Protein AF-A0A957XHQ0-F1 (afdb_monomer)

Foldseek 3Di:
DDDLVRLVVLLVVLVVVLVVLVVVCVVCPVNRDPVSVVSNVVSVVVNVVSVVVSVVNVVVVLVVPAAAEEAELDDDDPPDDDPRHHYHHNVVQWAPPPLIDHHDQCCQVVPLLVVLLCVCVSDPAAEEHEYDYDDFLVSLLSNLQSNAVVSNHKYWYWFDDPNDTDTAILPAADDPPDDAWEWDKQKFAEDLPAAEEEEEEAQALPDDPLLVQLLVCVQVVRSVLSNVRVVVRHYHHHHRIYIYTDTPQPNPDSDGDDRNNLSRHLQNVQVVLVVNCVVSVHQAYEYHYHGTSNSSSSNSNNNHDSQHWYWYWGFSDDSRDIDTHYIDGD

Solvent-accessible surface area (backbone atoms only — not comparable to full-atom values): 17653 Å² to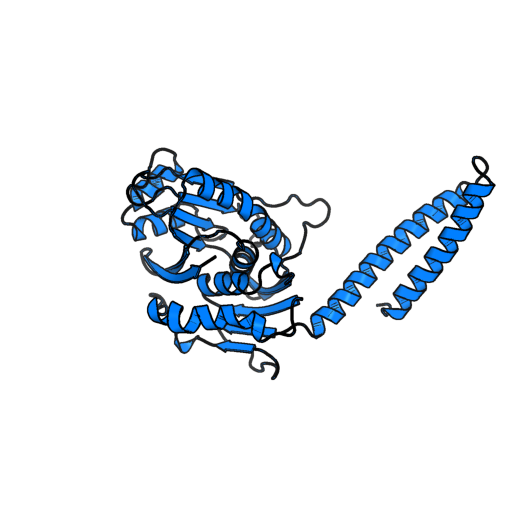tal; per-residue (Å²): 131,82,51,69,68,55,44,53,51,48,44,52,52,45,52,56,51,44,51,54,50,52,51,50,37,66,75,42,50,93,70,45,56,69,68,58,56,53,53,44,54,53,46,52,54,48,43,53,53,46,50,52,54,46,50,51,52,52,48,54,58,56,58,72,73,34,55,38,35,40,40,27,37,42,87,79,79,70,99,72,74,65,89,87,41,50,75,48,78,40,44,92,56,32,42,84,61,76,69,31,46,70,55,53,49,66,52,19,62,75,46,53,50,55,59,41,56,46,45,62,79,77,44,95,65,68,38,56,36,35,39,43,52,40,58,54,54,48,58,30,20,47,46,15,50,38,53,21,46,94,62,54,32,40,43,38,27,43,31,80,54,98,94,40,81,43,80,27,37,54,79,41,62,68,60,92,92,54,81,76,66,60,62,52,76,44,80,30,53,30,24,84,85,32,56,31,25,37,37,39,40,38,49,46,95,86,61,53,70,68,58,53,40,29,28,54,14,45,60,72,75,36,28,68,37,41,50,35,21,78,74,74,75,23,53,38,78,73,24,27,25,35,42,35,35,38,37,82,66,66,85,86,49,99,62,73,85,51,40,31,49,36,21,43,34,24,64,58,48,52,57,63,51,50,51,50,44,72,74,54,59,45,64,35,36,40,39,40,74,44,53,51,54,48,40,30,20,34,35,21,18,54,61,68,75,70,71,32,40,35,38,24,35,42,81,27,49,79,100,42,39,59,45,67,39,42,69,46,80,70

Mean predicted aligned error: 9.67 Å

Radius of gyration: 24.38 Å; Cα contacts (8 Å, |Δi|>4): 608; chains: 1; bounding box: 73×43×65 Å

Structure (mmCIF, N/CA/C/O backbone):
data_AF-A0A957XHQ0-F1
#
_entry.id   AF-A0A957XHQ0-F1
#
loop_
_atom_site.group_PDB
_atom_site.id
_atom_site.type_symbol
_atom_site.label_atom_id
_atom_site.label_alt_id
_atom_site.label_comp_id
_atom_site.label_asym_id
_atom_site.label_entity_id
_atom_site.label_seq_id
_atom_site.pdbx_PDB_ins_code
_atom_site.Cartn_x
_atom_site.Cartn_y
_atom_site.Cartn_z
_atom_site.occupancy
_atom_site.B_iso_or_equiv
_atom_site.auth_seq_id
_atom_site.auth_comp_id
_atom_site.auth_asym_id
_atom_site.auth_atom_id
_atom_site.pdbx_PDB_model_num
ATOM 1 N N . MET A 1 1 ? 9.213 3.384 -34.354 1.00 56.66 1 MET A N 1
ATOM 2 C CA . MET A 1 1 ? 10.172 2.833 -33.374 1.00 56.66 1 MET A CA 1
ATOM 3 C C . MET A 1 1 ? 10.852 1.629 -34.002 1.00 56.66 1 MET A C 1
ATOM 5 O O . MET A 1 1 ? 10.224 0.985 -34.837 1.00 56.66 1 MET A O 1
ATOM 9 N N . ALA A 1 2 ? 12.127 1.383 -33.695 1.00 75.12 2 ALA A N 1
ATOM 10 C CA . ALA A 1 2 ? 12.814 0.179 -34.164 1.00 75.12 2 ALA A CA 1
ATOM 11 C C . ALA A 1 2 ? 12.224 -1.054 -33.459 1.00 75.12 2 ALA A C 1
ATOM 13 O O . ALA A 1 2 ? 11.874 -0.981 -32.287 1.00 75.12 2 ALA A O 1
ATOM 14 N N . SER A 1 3 ? 12.086 -2.169 -34.173 1.00 85.94 3 SER A N 1
ATOM 15 C CA . SER A 1 3 ? 11.632 -3.439 -33.590 1.00 85.94 3 SER A CA 1
ATOM 16 C C . SER A 1 3 ? 12.686 -4.033 -32.651 1.00 85.94 3 SER A C 1
ATOM 18 O O . SER A 1 3 ? 13.882 -3.768 -32.796 1.00 85.94 3 SER A O 1
ATOM 20 N N . LYS A 1 4 ? 12.255 -4.896 -31.725 1.00 84.44 4 LYS A N 1
ATOM 21 C CA . LYS A 1 4 ? 13.127 -5.647 -30.806 1.00 84.44 4 LYS A CA 1
ATOM 22 C C . LYS A 1 4 ? 14.305 -6.317 -31.521 1.00 84.44 4 LYS A C 1
ATOM 24 O O . LYS A 1 4 ? 15.452 -6.149 -31.112 1.00 84.44 4 LYS A O 1
ATOM 29 N N . GLU A 1 5 ? 14.037 -6.996 -32.637 1.00 86.69 5 GLU A N 1
ATOM 30 C CA . GLU A 1 5 ? 15.064 -7.643 -33.466 1.00 86.69 5 GLU A CA 1
ATOM 31 C C . GLU A 1 5 ? 16.064 -6.635 -34.054 1.00 86.69 5 GLU A C 1
ATOM 33 O O . GLU A 1 5 ? 17.268 -6.897 -34.103 1.00 86.69 5 GLU A O 1
ATOM 38 N N . GLN A 1 6 ? 15.594 -5.454 -34.470 1.00 89.94 6 GLN A N 1
ATOM 39 C CA . GLN A 1 6 ? 16.463 -4.389 -34.973 1.00 89.94 6 GLN A CA 1
ATOM 40 C C . GLN A 1 6 ? 17.368 -3.835 -33.868 1.00 89.94 6 GLN A C 1
ATOM 42 O O . GLN A 1 6 ? 18.561 -3.656 -34.111 1.00 89.94 6 GLN A O 1
ATOM 47 N N . ILE A 1 7 ? 16.845 -3.615 -32.658 1.00 88.81 7 ILE A N 1
ATOM 48 C CA . ILE A 1 7 ? 17.642 -3.129 -31.522 1.00 88.81 7 ILE A CA 1
ATOM 49 C C . ILE A 1 7 ? 18.680 -4.173 -31.094 1.00 88.81 7 ILE A C 1
ATOM 51 O O . ILE A 1 7 ? 19.853 -3.838 -30.937 1.00 88.81 7 ILE A O 1
ATOM 55 N N . GLN A 1 8 ? 18.300 -5.449 -30.993 1.00 88.50 8 GLN A N 1
ATOM 56 C CA . GLN A 1 8 ? 19.239 -6.536 -30.687 1.00 88.50 8 GLN A CA 1
ATOM 57 C C . GLN A 1 8 ? 20.362 -6.631 -31.726 1.00 88.50 8 GLN A C 1
ATOM 59 O O . GLN A 1 8 ? 21.535 -6.769 -31.371 1.00 88.50 8 GLN A O 1
ATOM 64 N N . LYS A 1 9 ? 20.025 -6.489 -33.013 1.00 93.81 9 LYS A N 1
ATOM 65 C CA . LYS A 1 9 ? 21.010 -6.464 -34.100 1.00 93.81 9 LYS A CA 1
ATOM 66 C C . LYS A 1 9 ? 21.953 -5.260 -34.000 1.00 93.81 9 LYS A C 1
ATOM 68 O O . LYS A 1 9 ? 23.148 -5.408 -34.255 1.00 93.81 9 LYS A O 1
ATOM 73 N N . LEU A 1 10 ? 21.448 -4.087 -33.614 1.00 93.94 10 LEU A N 1
ATOM 74 C CA . LEU A 1 10 ? 22.269 -2.893 -33.388 1.00 93.94 10 LEU A CA 1
ATOM 75 C C . LEU A 1 10 ? 23.222 -3.075 -32.202 1.00 93.94 10 LEU A C 1
ATOM 77 O O . LEU A 1 10 ? 24.413 -2.808 -32.349 1.00 93.94 10 LEU A O 1
ATOM 81 N N . ILE A 1 11 ? 22.741 -3.610 -31.075 1.00 88.88 11 ILE A N 1
ATOM 82 C CA . ILE A 1 11 ? 23.578 -3.936 -29.907 1.00 88.88 11 ILE A CA 1
ATOM 83 C C . ILE A 1 11 ? 24.683 -4.921 -30.300 1.00 88.88 11 ILE A C 1
ATOM 85 O O . ILE A 1 11 ? 25.847 -4.716 -29.959 1.00 88.88 11 ILE A O 1
ATOM 89 N N . PHE A 1 12 ? 24.349 -5.973 -31.050 1.00 93.62 12 PHE A N 1
ATOM 90 C CA . PHE A 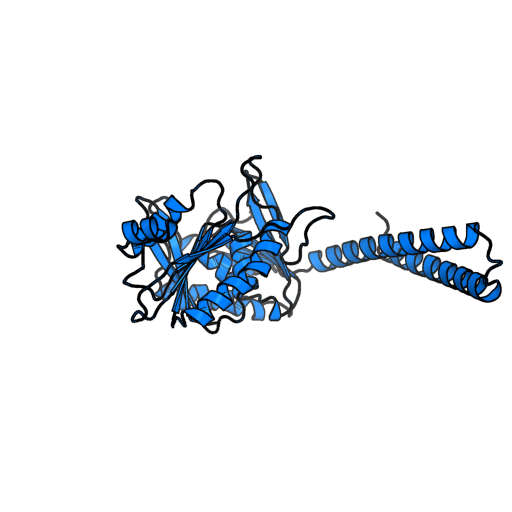1 12 ? 25.330 -6.950 -31.525 1.00 93.62 12 PHE A CA 1
ATOM 91 C C . PHE A 1 12 ? 26.417 -6.303 -32.399 1.00 93.62 12 PHE A C 1
ATOM 93 O O . PHE A 1 12 ? 27.609 -6.529 -32.181 1.00 93.62 12 PHE A O 1
ATOM 100 N N . ASN A 1 13 ? 26.025 -5.458 -33.356 1.00 94.81 13 ASN A N 1
ATOM 101 C CA . ASN A 1 13 ? 26.966 -4.768 -34.240 1.00 94.81 13 ASN A CA 1
ATOM 102 C C . ASN A 1 13 ? 27.870 -3.789 -33.477 1.00 94.81 13 ASN A C 1
ATOM 104 O O . ASN A 1 13 ? 29.081 -3.776 -33.709 1.00 94.81 13 ASN A O 1
ATOM 108 N N . ASN A 1 14 ? 27.301 -3.017 -32.549 1.00 93.62 14 ASN A N 1
ATOM 109 C CA . ASN A 1 14 ? 28.048 -2.083 -31.709 1.00 93.62 14 ASN A CA 1
ATOM 110 C C . ASN A 1 14 ? 29.044 -2.812 -30.802 1.00 93.62 14 ASN A C 1
ATOM 112 O O . ASN A 1 14 ? 30.207 -2.427 -30.757 1.00 93.62 14 ASN A O 1
ATOM 116 N N . ASN A 1 15 ? 28.646 -3.921 -30.170 1.00 92.62 15 ASN A N 1
ATOM 117 C CA . ASN A 1 15 ? 29.557 -4.747 -29.370 1.00 92.62 15 ASN A CA 1
ATOM 118 C C . ASN A 1 15 ? 30.723 -5.298 -30.201 1.00 92.62 15 ASN A C 1
ATOM 120 O O . ASN A 1 15 ? 31.871 -5.265 -29.760 1.00 92.62 15 ASN A O 1
ATOM 124 N N . ARG A 1 16 ? 30.455 -5.759 -31.430 1.00 95.25 16 ARG A N 1
ATOM 125 C CA . ARG A 1 16 ? 31.508 -6.235 -32.335 1.00 95.25 16 ARG A CA 1
ATOM 126 C C . ARG A 1 16 ? 32.493 -5.120 -32.697 1.00 95.25 16 ARG A C 1
ATOM 128 O O . ARG A 1 16 ? 33.698 -5.362 -32.731 1.00 95.25 16 ARG A O 1
ATOM 135 N N . ARG A 1 17 ? 32.003 -3.906 -32.970 1.00 96.25 17 ARG A N 1
ATOM 136 C CA . ARG A 1 17 ? 32.858 -2.745 -33.260 1.00 96.25 17 ARG A CA 1
ATOM 137 C C . ARG A 1 17 ? 33.665 -2.326 -32.031 1.00 96.25 17 ARG A C 1
ATOM 139 O O . ARG A 1 17 ? 34.871 -2.126 -32.154 1.00 96.25 17 ARG A O 1
ATOM 146 N N . LEU A 1 18 ? 33.023 -2.274 -30.865 1.00 94.44 18 LEU A N 1
ATOM 147 C CA . LEU A 1 18 ? 33.651 -1.959 -29.584 1.00 94.44 18 LEU A CA 1
ATOM 148 C C . LEU A 1 18 ? 34.808 -2.911 -29.277 1.00 94.44 18 LEU A C 1
ATOM 150 O O . LEU A 1 18 ? 35.886 -2.463 -28.897 1.00 94.44 18 LEU A O 1
ATOM 154 N N . GLN A 1 19 ? 34.612 -4.215 -29.491 1.00 93.81 19 GLN A N 1
ATOM 155 C CA . GLN A 1 19 ? 35.657 -5.215 -29.286 1.00 93.81 19 GLN A CA 1
ATOM 156 C C . GLN A 1 19 ? 36.887 -4.938 -30.164 1.00 93.81 19 GLN A C 1
ATOM 158 O O . GLN A 1 19 ? 38.003 -4.895 -29.653 1.00 93.81 19 GLN A O 1
ATOM 163 N N . VAL A 1 20 ? 36.688 -4.681 -31.462 1.00 95.06 20 VAL A N 1
ATOM 164 C CA . VAL A 1 20 ? 37.788 -4.368 -32.391 1.00 95.06 20 VAL A CA 1
ATOM 165 C C . VAL A 1 20 ? 38.542 -3.105 -31.958 1.00 95.06 20 VAL A C 1
ATOM 167 O O . VAL A 1 20 ? 39.771 -3.078 -32.002 1.00 95.06 20 VAL A O 1
ATOM 170 N N . LEU A 1 21 ? 37.832 -2.060 -31.524 1.00 93.12 21 LEU A N 1
ATOM 171 C CA . LEU A 1 21 ? 38.455 -0.814 -31.062 1.00 93.12 21 LEU A CA 1
ATOM 172 C C . LEU A 1 21 ? 39.237 -1.012 -29.756 1.00 93.12 21 LEU A C 1
ATOM 174 O O . LEU A 1 21 ? 40.357 -0.515 -29.637 1.00 93.12 21 LEU A O 1
ATOM 178 N N . LYS A 1 22 ? 38.706 -1.795 -28.809 1.00 92.12 22 LYS A N 1
ATOM 179 C CA . LYS A 1 22 ? 39.403 -2.146 -27.559 1.00 92.12 22 LYS A CA 1
ATOM 180 C C . LYS A 1 22 ? 40.652 -2.993 -27.809 1.00 92.12 22 LYS A C 1
ATOM 182 O O . LYS A 1 22 ? 41.681 -2.758 -27.179 1.00 92.12 22 LYS A O 1
ATOM 187 N N . GLU A 1 23 ? 40.617 -3.918 -28.768 1.00 92.56 23 GLU A N 1
ATOM 188 C CA . GLU A 1 23 ? 41.804 -4.669 -29.204 1.00 92.56 23 GLU A CA 1
ATOM 189 C C . GLU A 1 23 ? 42.862 -3.735 -29.817 1.00 92.56 23 GLU A C 1
ATOM 191 O O . GLU A 1 23 ? 44.042 -3.820 -29.475 1.00 92.56 23 GLU A O 1
ATOM 196 N N . GLN A 1 24 ? 42.455 -2.781 -30.662 1.00 89.88 24 GLN A N 1
ATOM 197 C CA . GLN A 1 24 ? 43.365 -1.775 -31.226 1.00 89.88 24 GLN A CA 1
ATOM 198 C C . GLN A 1 24 ? 43.978 -0.867 -30.154 1.00 89.88 24 GLN A C 1
ATOM 200 O O . GLN A 1 24 ? 45.176 -0.577 -30.212 1.00 89.88 24 GLN A O 1
ATOM 205 N N . GLN A 1 25 ? 43.182 -0.438 -29.173 1.00 91.12 25 GLN A N 1
ATOM 206 C CA . GLN A 1 25 ? 43.648 0.335 -28.025 1.00 91.12 25 GLN A CA 1
ATOM 207 C C . GLN A 1 25 ? 44.655 -0.472 -27.195 1.00 91.12 25 GLN A C 1
ATOM 209 O O . GLN A 1 25 ? 45.725 0.039 -26.869 1.00 91.12 25 GLN A O 1
ATOM 214 N N . SER A 1 26 ? 44.369 -1.751 -26.928 1.00 90.44 26 SER A N 1
ATOM 215 C CA . SER A 1 26 ? 45.275 -2.647 -26.202 1.00 90.44 26 SER A CA 1
ATOM 216 C C . SER A 1 26 ? 46.600 -2.873 -26.935 1.00 90.44 26 SER A C 1
ATOM 218 O O . SER A 1 26 ? 47.638 -2.973 -26.286 1.00 90.44 26 SER A O 1
ATOM 220 N N . LEU A 1 27 ? 46.584 -2.961 -28.269 1.00 90.19 27 LEU A N 1
ATOM 221 C CA . LEU A 1 27 ? 47.789 -3.167 -29.081 1.00 90.19 27 LEU A CA 1
ATOM 222 C C . LEU A 1 27 ? 48.655 -1.906 -29.189 1.00 90.19 27 LEU A C 1
ATOM 224 O O . LEU A 1 27 ? 49.880 -2.005 -29.243 1.00 90.19 27 LEU A O 1
ATOM 228 N N . LYS A 1 28 ? 48.036 -0.721 -29.250 1.00 88.12 28 LYS A N 1
ATOM 229 C CA . LYS A 1 28 ? 48.745 0.558 -29.431 1.00 88.12 28 LYS A CA 1
ATOM 230 C C . LYS A 1 28 ? 49.123 1.242 -28.115 1.00 88.12 28 LYS A C 1
ATOM 232 O O . LYS A 1 28 ? 50.011 2.097 -28.123 1.00 88.12 28 LYS A O 1
ATOM 237 N N . GLY A 1 29 ? 48.479 0.883 -27.003 1.00 85.56 29 GLY A N 1
ATOM 238 C CA . GLY A 1 29 ? 48.721 1.472 -25.686 1.00 85.56 29 GLY A CA 1
ATOM 239 C C . GLY A 1 29 ? 48.607 2.999 -25.721 1.00 85.56 29 GLY A C 1
ATOM 240 O O . GLY A 1 29 ? 47.625 3.546 -26.215 1.00 85.56 29 GLY A O 1
ATOM 241 N N . TYR A 1 30 ? 49.651 3.693 -25.260 1.00 79.06 30 TYR A N 1
ATOM 242 C CA . TYR A 1 30 ? 49.719 5.162 -25.243 1.00 79.06 30 TYR A CA 1
ATOM 243 C C . TYR A 1 30 ? 49.724 5.827 -26.632 1.00 79.06 30 TYR A C 1
ATOM 245 O O . TYR A 1 30 ? 49.529 7.034 -26.716 1.00 79.06 30 TYR A O 1
ATOM 253 N N . ASN A 1 31 ? 49.926 5.068 -27.716 1.00 88.62 31 ASN A N 1
ATOM 254 C CA . ASN A 1 31 ? 49.918 5.582 -29.092 1.00 88.62 31 ASN A CA 1
ATOM 255 C C . ASN A 1 31 ? 48.557 5.409 -29.792 1.00 88.62 31 ASN A C 1
ATOM 257 O O . ASN A 1 31 ? 48.475 5.486 -31.021 1.00 88.62 31 ASN A O 1
ATOM 261 N N . VAL A 1 32 ? 47.491 5.093 -29.048 1.00 90.69 32 VAL A N 1
ATOM 262 C CA . VAL A 1 32 ? 46.138 5.031 -29.609 1.00 90.69 32 VAL A CA 1
ATOM 263 C C . VAL A 1 32 ? 45.702 6.422 -30.080 1.00 90.69 32 VAL A C 1
ATOM 265 O O . VAL A 1 32 ? 45.961 7.425 -29.419 1.00 90.69 32 VAL A O 1
ATOM 268 N N . ALA A 1 33 ? 45.059 6.490 -31.244 1.00 91.25 33 ALA A N 1
ATOM 269 C CA . ALA A 1 33 ? 44.586 7.759 -31.773 1.00 91.25 33 ALA A CA 1
ATOM 270 C C . ALA A 1 33 ? 43.417 8.285 -30.913 1.00 91.25 33 ALA A C 1
ATOM 272 O O . ALA A 1 33 ? 42.550 7.484 -30.545 1.00 91.25 33 ALA A O 1
ATOM 273 N N . PRO A 1 34 ? 43.346 9.594 -30.606 1.00 89.31 34 PRO A N 1
ATOM 274 C CA . PRO A 1 34 ? 42.255 10.164 -29.814 1.00 89.31 34 PRO A CA 1
ATOM 275 C C . PRO A 1 34 ? 40.866 9.854 -30.382 1.00 89.31 34 PRO A C 1
ATOM 277 O O . PRO A 1 34 ? 39.935 9.612 -29.617 1.00 89.31 34 PRO A O 1
ATOM 280 N N . GLU A 1 35 ? 40.732 9.772 -31.711 1.00 91.75 35 GLU A N 1
ATOM 281 C CA . GLU A 1 35 ? 39.454 9.435 -32.350 1.00 91.75 35 GLU A CA 1
ATOM 282 C C . GLU A 1 35 ? 38.968 8.026 -31.973 1.00 91.75 35 GLU A C 1
ATOM 284 O O . GLU A 1 35 ? 37.772 7.806 -31.831 1.00 91.75 35 GLU A O 1
ATOM 289 N N . THR A 1 36 ? 39.887 7.077 -31.756 1.00 88.38 36 THR A N 1
ATOM 290 C CA . THR A 1 36 ? 39.554 5.709 -31.319 1.00 88.38 36 THR A CA 1
ATOM 291 C C . THR A 1 36 ? 38.999 5.695 -29.895 1.00 88.38 36 THR A C 1
ATOM 293 O O . THR A 1 36 ? 38.119 4.895 -29.598 1.00 88.38 36 THR A O 1
ATOM 296 N N . VAL A 1 37 ? 39.502 6.564 -29.012 1.00 89.94 37 VAL A N 1
ATOM 297 C CA . VAL A 1 37 ? 39.024 6.659 -27.622 1.00 89.94 37 VAL A CA 1
ATOM 298 C C . VAL A 1 37 ? 37.623 7.266 -27.582 1.00 89.94 37 VAL A C 1
ATOM 300 O O . VAL A 1 37 ? 36.744 6.702 -26.940 1.00 89.94 37 VAL A O 1
ATOM 303 N N . LEU A 1 38 ? 37.394 8.346 -28.332 1.00 92.50 38 LEU A N 1
ATOM 304 C CA . LEU A 1 38 ? 36.071 8.967 -28.444 1.00 92.50 38 LEU A CA 1
ATOM 305 C C . LEU A 1 38 ? 35.043 8.014 -29.071 1.00 92.50 38 LEU A C 1
ATOM 307 O O . LEU A 1 38 ? 33.931 7.893 -28.572 1.00 92.50 38 LEU A O 1
ATOM 311 N N . GLU A 1 39 ? 35.428 7.268 -30.113 1.00 94.31 39 GLU A N 1
ATOM 312 C CA . GLU A 1 39 ? 34.536 6.280 -30.735 1.00 94.31 39 GLU A CA 1
ATOM 313 C C . GLU A 1 39 ? 34.159 5.149 -29.758 1.00 94.31 39 GLU A C 1
ATOM 315 O O . GLU A 1 39 ? 33.034 4.652 -29.798 1.00 94.31 39 GLU A O 1
ATOM 320 N N . ILE A 1 40 ? 35.067 4.747 -28.858 1.00 92.06 40 ILE A N 1
ATOM 321 C CA . ILE A 1 40 ? 34.758 3.785 -27.789 1.00 92.06 40 ILE A CA 1
ATOM 322 C C . ILE A 1 40 ? 33.693 4.358 -26.846 1.00 92.06 40 ILE A C 1
ATOM 324 O O . ILE A 1 40 ? 32.693 3.681 -26.608 1.00 92.06 40 ILE A O 1
ATOM 328 N N . GLU A 1 41 ? 33.878 5.585 -26.352 1.00 91.50 41 GLU A N 1
ATOM 329 C CA . GLU A 1 41 ? 32.933 6.246 -25.437 1.00 91.50 41 GLU A CA 1
ATOM 330 C C . GLU A 1 41 ? 31.542 6.407 -26.075 1.00 91.50 41 GLU A C 1
ATOM 332 O O . GLU A 1 41 ? 30.527 6.058 -25.464 1.00 91.50 41 GLU A O 1
ATOM 337 N N . ASP A 1 42 ? 31.487 6.846 -27.335 1.00 94.12 42 ASP A N 1
ATOM 338 C CA . ASP A 1 42 ? 30.239 7.013 -28.085 1.00 94.12 42 ASP A CA 1
ATOM 339 C C . ASP A 1 42 ? 29.505 5.678 -28.291 1.00 94.12 42 ASP A C 1
ATOM 341 O O . ASP A 1 42 ? 28.280 5.591 -28.139 1.00 94.12 42 ASP A O 1
ATOM 345 N N . ILE A 1 43 ? 30.239 4.609 -28.625 1.00 92.12 43 ILE A N 1
ATOM 346 C CA . ILE A 1 43 ? 29.653 3.277 -28.810 1.00 92.12 43 ILE A CA 1
ATOM 347 C C . ILE A 1 43 ? 29.154 2.710 -27.480 1.00 92.12 43 ILE A C 1
ATOM 349 O O . ILE A 1 43 ? 28.084 2.100 -27.454 1.00 92.12 43 ILE A O 1
ATOM 353 N N . GLU A 1 44 ? 29.877 2.913 -26.379 1.00 89.56 44 GLU A N 1
ATOM 354 C CA . GLU A 1 44 ? 29.436 2.492 -25.045 1.00 89.56 44 GLU A CA 1
ATOM 355 C C . GLU A 1 44 ? 28.144 3.209 -24.630 1.00 89.56 44 GLU A C 1
ATOM 357 O O . GLU A 1 44 ? 27.177 2.546 -24.238 1.00 89.56 44 GLU A O 1
ATOM 362 N N . ALA A 1 45 ? 28.068 4.529 -24.821 1.00 86.50 45 ALA A N 1
ATOM 363 C CA . ALA A 1 45 ? 26.846 5.299 -24.588 1.00 86.50 45 ALA A CA 1
ATOM 364 C C . ALA A 1 45 ? 25.687 4.833 -25.491 1.00 86.50 45 ALA A C 1
ATOM 366 O O . ALA A 1 45 ? 24.542 4.704 -25.043 1.00 86.50 45 ALA A O 1
ATOM 367 N N . SER A 1 46 ? 25.975 4.520 -26.760 1.00 90.06 46 SER A N 1
ATOM 368 C CA . SER A 1 46 ? 24.988 3.985 -27.704 1.00 90.06 46 SER A CA 1
ATOM 369 C C . SER A 1 46 ? 24.458 2.615 -27.271 1.00 90.06 46 SER A C 1
ATOM 371 O O . SER A 1 46 ? 23.246 2.393 -27.294 1.00 90.06 46 SER A O 1
ATOM 373 N N . ILE A 1 47 ? 25.333 1.702 -26.834 1.00 87.44 47 ILE A N 1
ATOM 374 C CA . ILE A 1 47 ? 24.940 0.386 -26.310 1.00 87.44 47 ILE A CA 1
ATOM 375 C C . ILE A 1 47 ? 24.047 0.553 -25.085 1.00 87.44 47 ILE A C 1
ATOM 377 O O . ILE A 1 47 ? 22.995 -0.081 -25.034 1.00 87.44 47 ILE A O 1
ATOM 381 N N . GLN A 1 48 ? 24.417 1.425 -24.146 1.00 79.31 48 GLN A N 1
ATOM 382 C CA . GLN A 1 48 ? 23.610 1.688 -22.957 1.00 79.31 48 GLN A CA 1
ATOM 383 C C . GLN A 1 48 ? 22.213 2.207 -23.333 1.00 79.31 48 GLN A C 1
ATOM 385 O O . GLN A 1 48 ? 21.211 1.683 -22.853 1.00 79.31 48 GLN A O 1
ATOM 390 N N . SER A 1 49 ? 22.125 3.176 -24.249 1.00 85.69 49 SER A N 1
ATOM 391 C CA . SER A 1 49 ? 20.839 3.699 -24.730 1.00 85.69 49 SER A CA 1
ATOM 392 C C . SER A 1 49 ? 19.981 2.624 -25.410 1.00 85.69 49 SER A C 1
ATOM 394 O O . SER A 1 49 ? 18.780 2.529 -25.150 1.00 85.69 49 SER A O 1
ATOM 396 N N . LEU A 1 50 ? 20.583 1.783 -26.257 1.00 87.88 50 LEU A N 1
ATOM 397 C CA . LEU A 1 50 ? 19.883 0.686 -26.930 1.00 87.88 50 LEU A CA 1
ATOM 398 C C . LEU A 1 50 ? 19.431 -0.399 -25.946 1.00 87.88 50 LEU A C 1
ATOM 400 O O . LEU A 1 50 ? 18.361 -0.972 -26.129 1.00 87.88 50 LEU A O 1
ATOM 404 N N . GLN A 1 51 ? 20.214 -0.680 -24.903 1.00 82.56 51 GLN A N 1
ATOM 405 C CA . GLN A 1 51 ? 19.831 -1.602 -23.831 1.00 82.56 51 GLN A CA 1
ATOM 406 C C . GLN A 1 51 ? 18.632 -1.076 -23.039 1.00 82.56 51 GLN A C 1
ATOM 408 O O . GLN A 1 51 ? 17.722 -1.855 -22.753 1.00 82.56 51 GLN A O 1
ATOM 413 N N . THR A 1 52 ? 18.579 0.228 -22.751 1.00 73.75 52 THR A N 1
ATOM 414 C CA . THR A 1 52 ? 17.399 0.866 -22.148 1.00 73.75 52 THR A CA 1
ATOM 415 C C . THR A 1 52 ? 16.170 0.698 -23.042 1.00 73.75 52 THR A C 1
ATOM 417 O O . THR A 1 52 ? 15.170 0.155 -22.588 1.00 73.75 52 THR A O 1
ATOM 420 N N . GLN A 1 53 ? 16.268 1.039 -24.333 1.00 79.94 53 GLN A N 1
ATOM 421 C CA . GLN A 1 53 ? 15.153 0.880 -25.282 1.00 79.94 53 GLN A CA 1
ATOM 422 C C . GLN A 1 53 ? 14.704 -0.581 -25.436 1.00 79.94 53 GLN A C 1
ATOM 424 O O . GLN A 1 53 ? 13.514 -0.867 -25.538 1.00 79.94 53 GLN A O 1
ATOM 429 N N . LEU A 1 54 ? 15.646 -1.532 -25.456 1.00 77.81 54 LEU A N 1
ATOM 430 C CA . LEU A 1 54 ? 15.323 -2.957 -25.518 1.00 77.81 54 LEU A CA 1
ATOM 431 C C . LEU A 1 54 ? 14.600 -3.418 -24.250 1.00 77.81 54 LEU A C 1
ATOM 433 O O . LEU A 1 54 ? 13.670 -4.215 -24.339 1.00 77.81 54 LEU A O 1
ATOM 437 N N . THR A 1 55 ? 15.025 -2.921 -23.089 1.00 71.81 55 THR A N 1
ATOM 438 C CA . THR A 1 55 ? 14.382 -3.210 -21.803 1.00 71.81 55 THR A CA 1
ATOM 439 C C . THR A 1 55 ? 12.961 -2.665 -21.790 1.00 71.81 55 THR A C 1
ATOM 441 O O . THR A 1 55 ? 12.049 -3.403 -21.443 1.00 71.81 55 THR A O 1
ATOM 444 N N . GLU A 1 56 ? 12.753 -1.431 -22.252 1.00 71.00 56 GLU A N 1
ATOM 445 C CA . GLU A 1 56 ? 11.427 -0.820 -22.397 1.00 71.00 56 GLU A CA 1
ATOM 446 C C . GLU A 1 56 ? 10.518 -1.632 -23.330 1.00 71.00 56 GLU A C 1
ATOM 448 O O . GLU A 1 56 ? 9.406 -1.965 -22.938 1.00 71.00 56 GLU A O 1
ATOM 453 N N . LEU A 1 57 ? 10.994 -2.039 -24.514 1.00 72.88 57 LEU A N 1
ATOM 454 C CA . LEU A 1 57 ? 10.206 -2.861 -25.447 1.00 72.88 57 LEU A CA 1
ATOM 455 C C . LEU A 1 57 ? 9.868 -4.247 -24.887 1.00 72.88 57 LEU A C 1
ATOM 457 O O . LEU A 1 57 ? 8.747 -4.720 -25.046 1.00 72.88 57 LEU A O 1
ATOM 461 N N . ILE A 1 58 ? 10.826 -4.915 -24.237 1.00 69.25 58 ILE A N 1
ATOM 462 C CA . ILE A 1 58 ? 10.574 -6.201 -23.571 1.00 69.25 58 ILE A CA 1
ATOM 463 C C . ILE A 1 58 ? 9.546 -6.011 -22.455 1.00 69.25 58 ILE A C 1
ATOM 465 O O . ILE A 1 58 ? 8.666 -6.849 -22.278 1.00 69.25 58 ILE A O 1
ATOM 469 N N . PHE A 1 59 ? 9.640 -4.912 -21.714 1.00 62.56 59 PHE A N 1
ATOM 470 C CA . PHE A 1 59 ? 8.707 -4.598 -20.645 1.00 62.56 59 PHE A CA 1
ATOM 471 C C . PHE A 1 59 ? 7.308 -4.284 -21.183 1.00 62.56 59 PHE A C 1
ATOM 473 O O . PHE A 1 59 ? 6.327 -4.728 -20.594 1.00 62.56 59 PHE A O 1
ATOM 480 N N . GLU A 1 60 ? 7.194 -3.601 -22.324 1.00 61.19 60 GLU A N 1
ATOM 481 C CA . GLU A 1 60 ? 5.928 -3.398 -23.038 1.00 61.19 60 GLU A CA 1
ATOM 482 C C . GLU A 1 60 ? 5.325 -4.716 -23.556 1.00 61.19 60 GLU A C 1
ATOM 484 O O . GLU A 1 60 ? 4.119 -4.919 -23.413 1.00 61.19 60 GLU A O 1
ATOM 489 N N . GLU A 1 61 ? 6.137 -5.639 -24.085 1.00 61.88 61 GLU A N 1
ATOM 490 C CA . GLU A 1 61 ? 5.686 -6.984 -24.484 1.00 61.88 61 GLU A CA 1
ATOM 491 C C . GLU A 1 61 ? 5.178 -7.788 -23.274 1.00 61.88 61 GLU A C 1
ATOM 493 O O . GLU A 1 61 ? 4.076 -8.328 -23.311 1.00 61.88 61 GLU A O 1
ATOM 498 N N . VAL A 1 62 ? 5.926 -7.811 -22.164 1.00 60.66 62 VAL A N 1
ATOM 499 C CA . VAL A 1 62 ? 5.515 -8.480 -20.911 1.00 60.66 62 VAL A CA 1
ATOM 500 C C . VAL A 1 62 ? 4.258 -7.834 -20.310 1.00 60.66 62 VAL A C 1
ATOM 502 O O . VAL A 1 62 ? 3.420 -8.519 -19.726 1.00 60.66 62 VAL A O 1
ATOM 505 N N . ARG A 1 63 ? 4.078 -6.520 -20.484 1.00 63.38 63 ARG A N 1
ATOM 506 C CA . ARG A 1 63 ? 2.877 -5.783 -20.063 1.00 63.38 63 ARG A CA 1
ATOM 507 C C . ARG A 1 63 ? 1.631 -6.141 -20.868 1.00 63.38 63 ARG A C 1
ATOM 509 O O . ARG A 1 63 ? 0.537 -5.885 -20.367 1.00 63.38 63 ARG A O 1
ATOM 516 N N . ALA A 1 64 ? 1.745 -6.678 -22.081 1.00 64.75 64 ALA A N 1
ATOM 517 C CA . ALA A 1 64 ? 0.579 -7.009 -22.902 1.00 64.75 64 ALA A CA 1
ATOM 518 C C . ALA A 1 64 ? -0.197 -8.221 -22.353 1.00 64.75 64 ALA A C 1
ATOM 520 O O . ALA A 1 64 ? -1.427 -8.198 -22.357 1.00 64.75 64 ALA A O 1
ATOM 521 N N . ASP A 1 65 ? 0.516 -9.202 -21.793 1.00 76.44 65 ASP A N 1
ATOM 522 C CA . ASP A 1 65 ? -0.049 -10.469 -21.302 1.00 76.44 65 ASP A CA 1
ATOM 523 C C . ASP A 1 65 ? -0.181 -10.532 -19.768 1.00 76.44 65 ASP A C 1
ATOM 525 O O . ASP A 1 65 ? -0.531 -11.569 -19.206 1.00 76.44 65 ASP A O 1
ATOM 529 N N . ALA A 1 66 ? 0.096 -9.425 -19.072 1.00 86.06 66 ALA A N 1
ATOM 530 C CA . ALA A 1 66 ? 0.002 -9.352 -17.618 1.00 86.06 66 ALA A CA 1
ATOM 531 C C . ALA A 1 66 ? -1.420 -9.705 -17.129 1.00 86.06 66 ALA A C 1
ATOM 533 O O . ALA A 1 66 ? -2.388 -9.102 -17.616 1.00 86.06 66 ALA A O 1
ATOM 534 N N . PRO A 1 67 ? -1.567 -10.616 -16.143 1.00 92.44 67 PRO A N 1
ATOM 535 C CA . PRO A 1 67 ? -2.851 -10.909 -15.526 1.00 92.44 67 PRO A CA 1
ATOM 536 C C . PRO A 1 67 ? -3.563 -9.632 -15.077 1.00 92.44 67 PRO A C 1
ATOM 538 O O . PRO A 1 67 ? -2.999 -8.792 -14.370 1.00 92.44 67 PRO A O 1
ATOM 541 N N . LEU A 1 68 ? -4.813 -9.495 -15.516 1.00 92.88 68 LEU A N 1
ATOM 542 C CA . LEU A 1 68 ? -5.645 -8.324 -15.278 1.00 92.88 68 LEU A CA 1
ATOM 543 C C . LEU A 1 68 ? -6.661 -8.624 -14.179 1.00 92.88 68 LEU A C 1
ATOM 545 O O . LEU A 1 68 ? -7.500 -9.513 -14.325 1.00 92.88 68 LEU A O 1
ATOM 549 N N . VAL A 1 69 ? -6.615 -7.836 -13.109 1.00 95.38 69 VAL A N 1
ATOM 550 C CA . VAL A 1 69 ? -7.597 -7.857 -12.029 1.00 95.38 69 VAL A CA 1
ATOM 551 C C . VAL A 1 69 ? -8.422 -6.578 -12.070 1.00 95.38 69 VAL A C 1
ATOM 553 O O . VAL A 1 69 ? -7.891 -5.470 -12.006 1.00 95.38 69 VAL A O 1
ATOM 556 N N . HIS A 1 70 ? -9.736 -6.741 -12.137 1.00 94.62 70 HIS A N 1
ATOM 557 C CA . HIS A 1 70 ? -10.712 -5.682 -11.944 1.00 94.62 70 HIS A CA 1
ATOM 558 C C . HIS A 1 70 ? -11.235 -5.725 -10.514 1.00 94.62 70 HIS A C 1
ATOM 560 O O . HIS A 1 70 ? -11.836 -6.719 -10.114 1.00 94.62 70 HIS A O 1
ATOM 566 N N . LEU A 1 71 ? -11.044 -4.653 -9.751 1.00 95.31 71 LEU A N 1
ATOM 567 C CA . LEU A 1 71 ? -11.499 -4.564 -8.368 1.00 95.31 71 LEU A CA 1
ATOM 568 C C . LEU A 1 71 ? -12.335 -3.307 -8.158 1.00 95.31 71 LEU A C 1
ATOM 570 O O . LEU A 1 71 ? -11.833 -2.186 -8.251 1.00 95.31 71 LEU A O 1
ATOM 574 N N . TYR A 1 72 ? -13.602 -3.483 -7.797 1.00 93.06 72 TYR A N 1
ATOM 575 C CA . TYR A 1 72 ? -14.514 -2.368 -7.575 1.00 93.06 72 TYR A CA 1
ATOM 576 C C . TYR A 1 72 ? -15.271 -2.542 -6.270 1.00 93.06 72 TYR A C 1
ATOM 578 O O . TYR A 1 72 ? -16.074 -3.456 -6.121 1.00 93.06 72 TYR A O 1
ATOM 586 N N . THR A 1 73 ? -15.071 -1.612 -5.339 1.00 92.38 73 THR A N 1
ATOM 587 C CA . THR A 1 73 ? -16.032 -1.402 -4.243 1.00 92.38 73 THR A CA 1
ATOM 588 C C . THR A 1 73 ? -16.896 -0.176 -4.503 1.00 92.38 73 THR A C 1
ATOM 590 O O . THR A 1 73 ? -17.914 0.009 -3.850 1.00 92.38 73 THR A O 1
ATOM 593 N N . PHE A 1 74 ? -16.509 0.677 -5.457 1.00 86.94 74 PHE A N 1
ATOM 594 C CA . PHE A 1 74 ? -17.327 1.772 -5.961 1.00 86.94 74 PHE A CA 1
ATOM 595 C C . PHE A 1 74 ? -16.882 2.239 -7.348 1.00 86.94 74 PHE A C 1
ATOM 597 O O . PHE A 1 74 ? -15.937 1.717 -7.929 1.00 86.94 74 PHE A O 1
ATOM 604 N N . GLY A 1 75 ? -17.590 3.228 -7.897 1.00 82.12 75 GLY A N 1
ATOM 605 C CA . GLY A 1 75 ? -17.392 3.680 -9.271 1.00 82.12 75 GLY A CA 1
ATOM 606 C C . GLY A 1 75 ? -18.102 2.785 -10.286 1.00 82.12 75 GLY A C 1
ATOM 607 O O . GLY A 1 75 ? -18.994 2.004 -9.946 1.00 82.12 75 GLY A O 1
ATOM 608 N N . GLN A 1 76 ? -17.734 2.945 -11.554 1.00 75.25 76 GLN A N 1
ATOM 609 C CA . GLN A 1 76 ? -18.273 2.148 -12.651 1.00 75.25 76 GLN A CA 1
ATOM 610 C C . GLN A 1 76 ? -17.139 1.328 -13.276 1.00 75.25 76 GLN A C 1
ATOM 612 O O . GLN A 1 76 ? -16.130 1.925 -13.658 1.00 75.25 76 GLN A O 1
ATOM 617 N N . PRO A 1 77 ? -17.284 -0.004 -13.388 1.00 75.81 77 PRO A N 1
ATOM 618 C CA . PRO A 1 77 ? -16.366 -0.818 -14.163 1.00 75.81 77 PRO A CA 1
ATOM 619 C C . PRO A 1 77 ? -16.443 -0.416 -15.642 1.00 75.81 77 PRO A C 1
ATOM 621 O O . PRO A 1 77 ? -17.435 0.187 -16.076 1.00 75.81 77 PRO A O 1
ATOM 624 N N . PRO A 1 78 ? -15.422 -0.744 -16.448 1.00 76.31 78 PRO A N 1
ATOM 625 C CA . PRO A 1 78 ? -15.494 -0.521 -17.882 1.00 76.31 78 PRO A CA 1
ATOM 626 C C . PRO A 1 78 ? -16.657 -1.316 -18.487 1.00 76.31 78 PRO A C 1
ATOM 628 O O . PRO A 1 78 ? -16.989 -2.413 -18.044 1.00 76.31 78 PRO A O 1
ATOM 631 N N . ALA A 1 79 ? -17.258 -0.773 -19.548 1.00 72.38 79 ALA A N 1
ATOM 632 C CA . ALA A 1 79 ? -18.400 -1.397 -20.224 1.00 72.38 79 ALA A CA 1
ATOM 633 C C . ALA A 1 79 ? -18.078 -2.778 -20.826 1.00 72.38 79 ALA A C 1
ATOM 635 O O . ALA A 1 79 ? -18.983 -3.563 -21.100 1.00 72.38 79 ALA A O 1
ATOM 636 N N . LYS A 1 80 ? -16.793 -3.056 -21.069 1.00 77.06 80 LYS A N 1
ATOM 637 C CA . LYS A 1 80 ? -16.286 -4.352 -21.510 1.00 77.06 80 LYS A CA 1
ATOM 638 C C . LYS A 1 80 ? -15.060 -4.693 -20.680 1.00 77.06 80 LYS A C 1
ATOM 640 O O . LYS A 1 80 ? -14.114 -3.910 -20.642 1.00 77.06 80 LYS A O 1
ATOM 645 N N . VAL A 1 81 ? -15.101 -5.859 -20.054 1.00 82.31 81 VAL A N 1
ATOM 646 C CA . VAL A 1 81 ? -13.977 -6.466 -19.343 1.00 82.31 81 VAL A CA 1
ATOM 647 C C . VAL A 1 81 ? -13.497 -7.653 -20.187 1.00 82.31 81 VAL A C 1
ATOM 649 O O . VAL A 1 81 ? -14.351 -8.385 -20.697 1.00 82.31 81 VAL A O 1
ATOM 652 N N . PRO A 1 82 ? -12.181 -7.831 -20.405 1.00 82.88 82 PRO A N 1
ATOM 653 C CA . PRO A 1 82 ? -11.656 -9.010 -21.094 1.00 82.88 82 PRO A CA 1
ATOM 654 C C . PRO A 1 82 ? -12.084 -10.307 -20.397 1.00 82.88 82 PRO A C 1
ATOM 656 O O . PRO A 1 82 ? -12.146 -10.355 -19.174 1.00 82.88 82 PRO A O 1
ATOM 659 N N . GLU A 1 83 ? -12.364 -11.361 -21.162 1.00 84.44 83 GLU A N 1
ATOM 660 C CA . GLU A 1 83 ? -12.888 -12.630 -20.627 1.00 84.44 83 GLU A CA 1
ATOM 661 C C . GLU A 1 83 ? -11.906 -13.320 -19.668 1.00 84.44 83 GLU A C 1
ATOM 663 O O . GLU A 1 83 ? -12.315 -13.957 -18.704 1.00 84.44 83 GLU A O 1
ATOM 668 N N . GLN A 1 84 ? -10.607 -13.133 -19.897 1.00 85.50 84 GLN A N 1
ATOM 669 C CA . GLN A 1 84 ? -9.527 -13.657 -19.065 1.00 85.50 84 GLN A CA 1
ATOM 670 C C . GLN A 1 84 ? -9.256 -12.837 -17.793 1.00 85.50 84 GLN A C 1
ATOM 672 O O . GLN A 1 84 ? -8.372 -13.193 -17.018 1.00 85.50 84 GLN A O 1
ATOM 677 N N . ALA A 1 85 ? -9.942 -11.707 -17.596 1.00 90.50 85 ALA A N 1
ATOM 678 C CA . ALA A 1 85 ? -9.706 -10.864 -16.435 1.00 90.50 85 ALA A CA 1
ATOM 679 C C . ALA A 1 85 ? -10.406 -11.424 -15.191 1.00 90.50 85 ALA A C 1
ATOM 681 O O . ALA A 1 85 ? -11.568 -11.831 -15.235 1.00 90.50 85 ALA A O 1
ATOM 682 N N . ILE A 1 86 ? -9.721 -11.370 -14.052 1.00 94.94 86 ILE A N 1
ATOM 683 C CA . ILE A 1 86 ? -10.308 -11.722 -12.760 1.00 94.94 86 ILE A CA 1
ATOM 684 C C . ILE A 1 86 ? -11.118 -10.520 -12.272 1.00 94.94 86 ILE A C 1
ATOM 686 O O . ILE A 1 86 ? -10.591 -9.412 -12.183 1.00 94.94 86 ILE A O 1
ATOM 690 N N . VAL A 1 87 ? -12.396 -10.717 -11.944 1.00 94.56 87 VAL A N 1
ATOM 691 C CA . VAL A 1 87 ? -13.296 -9.624 -11.543 1.00 94.56 87 VAL A CA 1
ATOM 692 C C . VAL A 1 87 ? -13.765 -9.800 -10.103 1.00 94.56 87 VAL A C 1
ATOM 694 O O . VAL A 1 87 ? -14.491 -10.736 -9.774 1.00 94.56 87 VAL A O 1
ATOM 697 N N . LEU A 1 88 ? -13.398 -8.843 -9.256 1.00 95.62 88 LEU A N 1
ATOM 698 C CA . LEU A 1 88 ? -13.909 -8.650 -7.904 1.00 95.62 88 LEU A CA 1
ATOM 699 C C . LEU A 1 88 ? -14.798 -7.397 -7.880 1.00 95.62 88 LEU A C 1
ATOM 701 O O . LEU A 1 88 ? -14.339 -6.293 -7.586 1.00 95.62 88 LEU A O 1
ATOM 705 N N . ASP A 1 89 ? -16.079 -7.563 -8.214 1.00 93.94 89 ASP A N 1
ATOM 706 C CA . ASP A 1 89 ? -17.088 -6.500 -8.111 1.00 93.94 89 ASP A CA 1
ATOM 707 C C . ASP A 1 89 ? -17.898 -6.671 -6.824 1.00 93.94 89 ASP A C 1
ATOM 709 O O . ASP A 1 89 ? -18.654 -7.630 -6.674 1.00 93.94 89 ASP A O 1
ATOM 713 N N . TRP A 1 90 ? -17.705 -5.748 -5.887 1.00 95.19 90 TRP A N 1
ATOM 714 C CA . TRP A 1 90 ? -18.357 -5.716 -4.578 1.00 95.19 90 TRP A CA 1
ATOM 715 C C . TRP A 1 90 ? -19.097 -4.407 -4.342 1.00 95.19 90 TRP A C 1
ATOM 717 O O . TRP A 1 90 ? -19.324 -4.017 -3.198 1.00 95.19 90 TRP A O 1
ATOM 727 N N . ARG A 1 91 ? -19.458 -3.685 -5.402 1.00 92.81 91 ARG A N 1
ATOM 728 C CA . ARG A 1 91 ? -20.188 -2.414 -5.281 1.00 92.81 91 ARG A CA 1
ATOM 729 C C . ARG A 1 91 ? -21.545 -2.568 -4.595 1.00 92.81 91 ARG A C 1
ATOM 731 O O . ARG A 1 91 ? -22.050 -1.606 -4.037 1.00 92.81 91 ARG A O 1
ATOM 738 N N . ASP A 1 92 ? -22.122 -3.763 -4.621 1.00 91.88 92 ASP A N 1
ATOM 739 C CA . ASP A 1 92 ? -23.340 -4.134 -3.899 1.00 91.88 92 ASP A CA 1
ATOM 740 C C . ASP A 1 92 ? -23.133 -4.267 -2.379 1.00 91.88 92 ASP A C 1
ATOM 742 O O . ASP A 1 92 ? -24.101 -4.230 -1.624 1.00 91.88 92 ASP A O 1
ATOM 746 N N . LYS A 1 93 ? -21.883 -4.397 -1.918 1.00 92.44 93 LYS A N 1
ATOM 747 C CA . LYS A 1 93 ? -21.525 -4.554 -0.498 1.00 92.44 93 LYS A CA 1
ATOM 748 C C . LYS A 1 93 ? -21.059 -3.256 0.165 1.00 92.44 93 LYS A C 1
ATOM 750 O O . LYS A 1 93 ? -20.836 -3.245 1.373 1.00 92.44 93 LYS A O 1
ATOM 755 N N . PHE A 1 94 ? -20.868 -2.187 -0.607 1.00 92.12 94 PHE A N 1
ATOM 756 C CA . PHE A 1 94 ? -20.368 -0.899 -0.126 1.00 92.12 94 PHE A CA 1
ATOM 757 C C . PHE A 1 94 ? -21.312 0.229 -0.546 1.00 92.12 94 PHE A C 1
ATOM 759 O O . PHE A 1 94 ? -21.666 0.356 -1.715 1.00 92.12 94 PHE A O 1
ATOM 766 N N . GLU A 1 95 ? -21.644 1.124 0.382 1.00 84.94 95 GLU A N 1
ATOM 767 C CA . GLU A 1 95 ? -22.381 2.351 0.080 1.00 84.94 95 GLU A CA 1
ATOM 768 C C . GLU A 1 95 ? -21.445 3.558 0.158 1.00 84.94 95 GLU A C 1
ATOM 770 O O . GLU A 1 95 ? -20.830 3.831 1.188 1.00 84.94 95 GLU A O 1
ATOM 775 N N . VAL A 1 96 ? -21.327 4.306 -0.941 1.00 77.38 96 VAL A N 1
ATOM 776 C CA . VAL A 1 96 ? -20.397 5.448 -1.039 1.00 77.38 96 VAL A CA 1
ATOM 777 C C . VAL A 1 96 ? -20.985 6.797 -0.668 1.00 77.38 96 VAL A C 1
ATOM 779 O O . VAL A 1 96 ? -20.228 7.755 -0.472 1.00 77.38 96 VAL A O 1
ATOM 782 N N . THR A 1 97 ? -22.308 6.882 -0.582 1.00 75.88 97 THR A N 1
ATOM 783 C CA . THR A 1 97 ? -23.005 8.102 -0.183 1.00 75.88 97 THR A CA 1
ATOM 784 C C .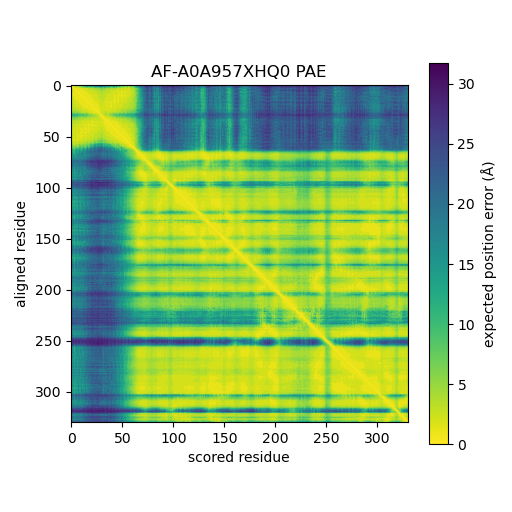 THR A 1 97 ? -22.884 8.250 1.329 1.00 75.88 97 THR A C 1
ATOM 786 O O . THR A 1 97 ? -23.272 7.330 2.033 1.00 75.88 97 THR A O 1
ATOM 789 N N . PRO A 1 98 ? -22.353 9.368 1.853 1.00 68.38 98 PRO A N 1
ATOM 790 C CA . PRO A 1 98 ? -22.276 9.579 3.291 1.00 68.38 98 PRO A CA 1
ATOM 791 C C . PRO A 1 98 ? -23.664 9.546 3.970 1.00 68.38 98 PRO A C 1
ATOM 793 O O . PRO A 1 98 ? -24.585 10.181 3.450 1.00 68.38 98 PRO A O 1
ATOM 796 N N . PRO A 1 99 ? -23.802 8.895 5.142 1.00 71.00 99 PRO A N 1
ATOM 797 C CA . PRO A 1 99 ? -22.777 8.086 5.805 1.00 71.00 99 PRO A CA 1
ATOM 798 C C . PRO A 1 99 ? -22.500 6.806 5.009 1.00 71.00 99 PRO A C 1
ATOM 800 O O . PRO A 1 99 ? -23.418 6.080 4.650 1.00 71.00 99 PRO A O 1
ATOM 803 N N . ARG A 1 100 ? -21.223 6.551 4.712 1.00 84.31 100 ARG A N 1
ATOM 804 C CA . ARG A 1 100 ? -20.813 5.372 3.957 1.00 84.31 100 ARG A CA 1
ATOM 805 C C . ARG A 1 100 ? -21.073 4.139 4.802 1.00 84.31 100 ARG A C 1
ATOM 807 O O . ARG A 1 100 ? -20.714 4.109 5.977 1.00 84.31 100 ARG A O 1
ATOM 814 N N . THR A 1 101 ? -21.592 3.102 4.173 1.00 85.50 101 THR A N 1
ATOM 815 C CA . THR A 1 101 ? -21.733 1.790 4.797 1.00 85.50 101 THR A CA 1
ATOM 816 C C . THR A 1 101 ? -20.662 0.880 4.214 1.00 85.50 101 THR A C 1
ATOM 818 O O . THR A 1 101 ? -20.503 0.796 2.995 1.00 85.50 101 THR A O 1
ATOM 821 N N . ILE A 1 102 ? -19.902 0.217 5.082 1.00 91.81 102 ILE A N 1
ATOM 822 C CA . ILE A 1 102 ? -18.913 -0.794 4.696 1.00 91.81 102 ILE A CA 1
ATOM 823 C C . ILE A 1 102 ? -19.389 -2.181 5.153 1.00 91.81 102 ILE A C 1
ATOM 825 O O . ILE A 1 102 ? -20.182 -2.265 6.096 1.00 91.81 102 ILE A O 1
ATOM 829 N N . PRO A 1 103 ? -18.888 -3.265 4.537 1.00 93.69 103 PRO A N 1
ATOM 830 C CA . PRO A 1 103 ? -19.112 -4.631 5.001 1.00 93.69 103 PRO A CA 1
ATOM 831 C C . PRO A 1 103 ? -18.777 -4.814 6.482 1.00 93.69 103 PRO A C 1
ATOM 833 O O . PRO A 1 103 ? -17.828 -4.206 6.983 1.00 93.69 103 PRO A O 1
ATOM 836 N N . SER A 1 104 ? -19.512 -5.698 7.165 1.00 91.31 104 SER A N 1
ATOM 837 C CA . SER A 1 104 ? -19.192 -6.054 8.550 1.00 91.31 104 SER A CA 1
ATOM 838 C C . SER A 1 104 ? -17.832 -6.766 8.639 1.00 91.31 104 SER A C 1
ATOM 840 O O . SER A 1 104 ? -17.419 -7.409 7.664 1.00 91.31 104 SER A O 1
ATOM 842 N N . PRO A 1 105 ? -17.138 -6.712 9.791 1.00 90.25 105 PRO A N 1
ATOM 843 C CA . PRO A 1 105 ? -15.885 -7.442 9.992 1.00 90.25 105 PRO A CA 1
ATOM 844 C C . PRO A 1 105 ? -15.997 -8.940 9.668 1.00 90.25 105 PRO A C 1
ATOM 846 O O . PRO A 1 105 ? -15.077 -9.529 9.103 1.00 90.25 105 PRO A O 1
ATOM 849 N N . GLU A 1 106 ? -17.144 -9.561 9.947 1.00 93.25 106 GLU A N 1
ATOM 850 C CA . GLU A 1 106 ? -17.399 -10.968 9.627 1.00 93.25 106 GLU A CA 1
ATOM 851 C C . GLU A 1 106 ? -17.418 -11.208 8.116 1.00 93.25 106 GLU A C 1
ATOM 853 O O . GLU A 1 106 ? -16.827 -12.183 7.652 1.00 93.25 106 GLU A O 1
ATOM 858 N N . LEU A 1 107 ? -18.050 -10.326 7.330 1.00 95.50 107 LEU A N 1
ATOM 859 C CA . LEU A 1 107 ? -18.058 -10.445 5.868 1.00 95.50 107 LEU A CA 1
ATOM 860 C C . LEU A 1 107 ? -16.664 -10.201 5.279 1.00 95.50 107 LEU A C 1
ATOM 862 O O . LEU A 1 107 ? -16.263 -10.878 4.332 1.00 95.50 107 LEU A O 1
ATOM 866 N N . TRP A 1 108 ? -15.892 -9.284 5.866 1.00 95.94 108 TRP A N 1
ATOM 867 C CA . TRP A 1 108 ? -14.492 -9.101 5.489 1.00 95.94 108 TRP A CA 1
ATOM 868 C C . TRP A 1 108 ? -13.680 -10.383 5.673 1.00 95.94 108 TRP A C 1
ATOM 870 O O . TRP A 1 108 ? -13.026 -10.818 4.726 1.00 95.94 108 TRP A O 1
ATOM 880 N N . GLN A 1 109 ? -13.754 -11.005 6.851 1.00 96.19 109 GLN A N 1
ATOM 881 C CA . GLN A 1 109 ? -12.931 -12.174 7.175 1.00 96.19 109 GLN A CA 1
ATOM 882 C C . GLN A 1 109 ? -13.412 -13.469 6.524 1.00 96.19 109 GLN A C 1
ATOM 884 O O . GLN A 1 109 ? -12.592 -14.337 6.234 1.00 96.19 109 GLN A O 1
ATOM 889 N N . SER A 1 110 ? -14.717 -13.620 6.293 1.00 96.44 110 SER A N 1
ATOM 890 C CA . SER A 1 110 ? -15.278 -14.836 5.689 1.00 96.44 110 SER A CA 1
ATOM 891 C C . SER A 1 110 ? -15.285 -14.825 4.161 1.00 96.44 110 SER A C 1
ATOM 893 O O . SER A 1 110 ? -15.307 -15.899 3.564 1.00 96.44 110 SER A O 1
ATOM 895 N N . ASP A 1 111 ? -15.255 -13.649 3.524 1.00 96.50 111 ASP A N 1
ATOM 896 C CA . ASP A 1 111 ? -15.430 -13.529 2.073 1.00 96.50 111 ASP A CA 1
ATOM 897 C C . ASP A 1 111 ? -14.368 -12.642 1.410 1.00 96.50 111 ASP A C 1
ATOM 899 O O . ASP A 1 111 ? -13.620 -13.107 0.549 1.00 96.50 111 ASP A O 1
ATOM 903 N N . LEU A 1 112 ? -14.266 -11.368 1.804 1.00 97.00 112 LEU A N 1
ATOM 904 C CA . LEU A 1 112 ? -13.488 -10.388 1.033 1.00 97.00 112 LEU A CA 1
ATOM 905 C C . LEU A 1 112 ? -11.974 -10.612 1.131 1.00 97.00 112 LEU A C 1
ATOM 907 O O . LEU A 1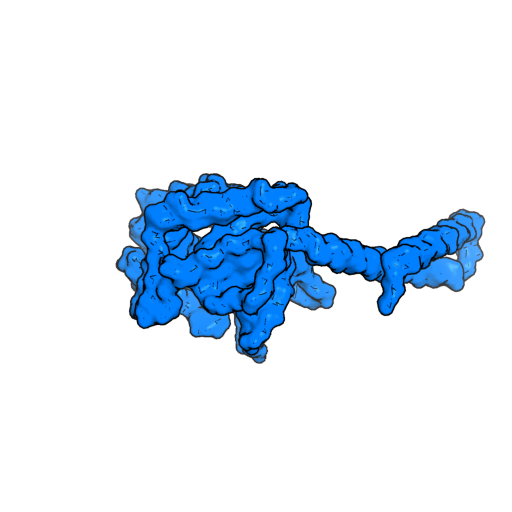 112 ? -11.300 -10.713 0.105 1.00 97.00 112 LEU A O 1
ATOM 911 N N . VAL A 1 113 ? -11.437 -10.707 2.351 1.00 96.88 113 VAL A N 1
ATOM 912 C CA . VAL A 1 113 ? -10.001 -10.923 2.583 1.00 96.88 113 VAL A CA 1
ATOM 913 C C . VAL A 1 113 ? -9.542 -12.252 1.972 1.00 96.88 113 VAL A C 1
ATOM 915 O O . VAL A 1 113 ? -8.593 -12.216 1.186 1.00 96.88 113 VAL A O 1
ATOM 918 N N . PRO A 1 114 ? -10.206 -13.403 2.221 1.00 97.44 114 PRO A N 1
ATOM 919 C CA . PRO A 1 114 ? -9.806 -14.668 1.606 1.00 97.44 114 PRO A CA 1
ATOM 920 C C . PRO A 1 114 ? -9.774 -14.620 0.076 1.00 97.44 114 PRO A C 1
ATOM 922 O O . PRO A 1 114 ? -8.811 -15.093 -0.519 1.00 97.44 114 PRO A O 1
ATOM 925 N N . LYS A 1 115 ? -10.775 -14.002 -0.569 1.00 97.62 115 LYS A N 1
ATOM 926 C CA . LYS A 1 115 ? -10.824 -13.894 -2.037 1.00 97.62 115 LYS A CA 1
ATOM 927 C C . LYS A 1 115 ? -9.673 -13.087 -2.623 1.00 97.62 115 LYS A C 1
ATOM 929 O O . LYS A 1 115 ? -9.190 -13.435 -3.692 1.00 97.62 115 LYS A O 1
ATOM 934 N N . ILE A 1 116 ? -9.235 -12.024 -1.946 1.00 97.06 116 ILE A N 1
ATOM 935 C CA . ILE A 1 116 ? -8.080 -11.236 -2.402 1.00 97.06 116 ILE A CA 1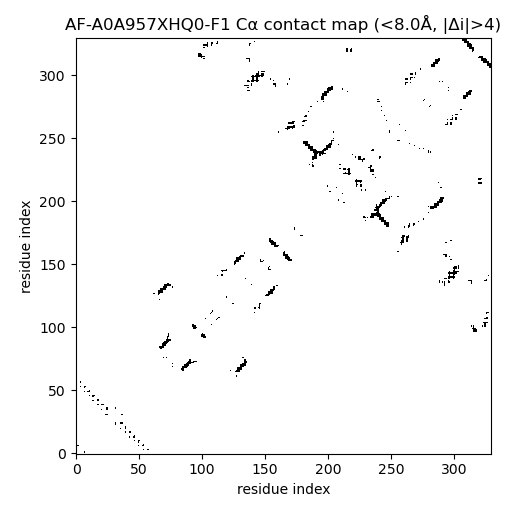
ATOM 936 C C . ILE A 1 116 ? -6.784 -12.014 -2.192 1.00 97.06 116 ILE A C 1
ATOM 938 O O . ILE A 1 116 ? -5.937 -12.043 -3.079 1.00 97.06 116 ILE A O 1
ATOM 942 N N . LEU A 1 117 ? -6.630 -12.651 -1.030 1.00 95.69 117 LEU A N 1
ATOM 943 C CA . LEU A 1 117 ? -5.425 -13.416 -0.707 1.00 95.69 117 LEU A CA 1
ATOM 944 C C . LEU A 1 117 ? -5.270 -14.682 -1.562 1.00 95.69 117 LEU A C 1
ATOM 946 O O . LEU A 1 117 ? -4.157 -15.188 -1.674 1.00 95.69 117 LEU A O 1
ATOM 950 N N . ASP A 1 118 ? -6.348 -15.169 -2.179 1.00 96.50 118 ASP A N 1
ATOM 951 C CA . ASP A 1 118 ? -6.324 -16.284 -3.130 1.00 96.50 118 ASP A CA 1
ATOM 952 C C . ASP A 1 118 ? -5.960 -15.866 -4.569 1.00 96.50 118 ASP A C 1
ATOM 954 O O . ASP A 1 118 ? -5.599 -16.715 -5.379 1.00 96.50 118 ASP A O 1
ATOM 958 N N . LEU A 1 119 ? -5.977 -14.567 -4.902 1.00 96.38 119 LEU A N 1
ATOM 959 C CA . LEU A 1 119 ? -5.656 -14.089 -6.255 1.00 96.38 119 LEU A CA 1
ATOM 960 C C . LEU A 1 119 ? -4.299 -14.578 -6.803 1.00 96.38 119 LEU A C 1
ATOM 962 O O . LEU A 1 119 ? -4.249 -14.922 -7.984 1.00 96.38 119 LEU A O 1
ATOM 966 N N . PRO A 1 120 ? -3.210 -14.674 -6.011 1.00 95.06 120 PRO A N 1
ATOM 967 C CA . PRO A 1 120 ? -1.950 -15.246 -6.485 1.00 95.06 120 PRO A CA 1
ATOM 968 C C . PRO A 1 120 ? -2.059 -16.692 -6.997 1.00 95.06 120 PRO A C 1
ATOM 970 O O . PRO A 1 120 ? -1.247 -17.094 -7.823 1.00 95.06 120 PRO A O 1
ATOM 973 N N . ASN A 1 121 ? -3.049 -17.471 -6.543 1.00 94.38 121 ASN A N 1
ATOM 974 C CA . ASN A 1 121 ? -3.293 -18.839 -7.024 1.00 94.38 121 ASN A CA 1
ATOM 975 C C . ASN A 1 121 ? -4.090 -18.879 -8.337 1.00 94.38 121 ASN A C 1
ATOM 977 O O . ASN A 1 121 ? -4.229 -19.941 -8.939 1.00 94.38 121 ASN A O 1
ATOM 981 N N . GLN A 1 122 ? -4.641 -17.741 -8.762 1.00 94.00 122 GLN A N 1
ATOM 982 C CA . GLN A 1 122 ? -5.460 -17.602 -9.969 1.00 94.00 122 GLN A CA 1
ATOM 983 C C . GLN A 1 122 ? -4.665 -17.035 -11.153 1.00 94.00 122 GLN A C 1
ATOM 985 O O . GLN A 1 122 ? -5.221 -16.852 -12.233 1.00 94.00 122 GLN A O 1
ATOM 990 N N . VAL A 1 123 ? -3.378 -16.744 -10.955 1.00 91.19 123 VAL A N 1
ATOM 991 C CA . VAL A 1 123 ? -2.473 -16.214 -11.979 1.00 91.19 123 VAL A CA 1
ATOM 992 C C . VAL A 1 123 ? -1.295 -17.162 -12.197 1.00 91.19 123 VAL A C 1
ATOM 994 O O . VAL A 1 123 ? -0.904 -17.896 -11.289 1.00 91.19 123 VAL A O 1
ATOM 997 N N . ASP A 1 124 ? -0.705 -17.132 -13.394 1.00 84.56 124 ASP A N 1
ATOM 998 C CA . ASP A 1 124 ? 0.393 -18.022 -13.798 1.00 84.56 124 ASP A CA 1
ATOM 999 C C . ASP A 1 124 ? 1.752 -17.598 -13.204 1.00 84.56 124 ASP A C 1
ATOM 1001 O O . ASP A 1 124 ? 2.718 -17.298 -13.908 1.00 84.56 124 ASP A O 1
ATOM 1005 N N . GLY A 1 125 ? 1.837 -17.597 -11.873 1.00 81.19 125 GLY A N 1
ATOM 1006 C CA . GLY A 1 125 ? 3.068 -17.366 -11.127 1.00 81.19 125 GLY A CA 1
ATOM 1007 C C . GLY A 1 125 ? 3.488 -15.894 -10.999 1.00 81.19 125 GLY A C 1
ATOM 1008 O O . GLY A 1 125 ? 2.718 -14.976 -11.287 1.00 81.19 125 GLY A O 1
ATOM 1009 N N . PRO A 1 126 ? 4.711 -15.650 -10.493 1.00 85.44 126 PRO A N 1
ATOM 1010 C CA . PRO A 1 126 ? 5.193 -14.307 -10.208 1.00 85.44 126 PRO A CA 1
ATOM 1011 C C . PRO A 1 126 ? 5.471 -13.513 -11.484 1.00 85.44 126 PRO A C 1
ATOM 1013 O O . PRO A 1 126 ? 6.049 -14.027 -12.441 1.00 85.44 126 PRO A O 1
ATOM 1016 N N . GLY A 1 127 ? 5.113 -12.232 -11.471 1.00 88.88 127 GLY A N 1
ATOM 1017 C CA . GLY A 1 127 ? 5.276 -11.344 -12.614 1.00 88.88 127 GLY A CA 1
ATOM 1018 C C . GLY A 1 127 ? 4.559 -10.017 -12.416 1.00 88.88 127 GLY A C 1
ATOM 1019 O O . GLY A 1 127 ? 4.221 -9.640 -11.291 1.00 88.88 127 GLY A O 1
ATOM 1020 N N . LEU A 1 128 ? 4.333 -9.302 -13.516 1.00 92.25 128 LEU A N 1
ATOM 1021 C CA . LEU A 1 128 ? 3.540 -8.082 -13.493 1.00 92.25 128 LEU A CA 1
ATOM 1022 C C . LEU A 1 128 ? 2.055 -8.419 -13.348 1.00 92.25 128 LEU A C 1
ATOM 1024 O O . LEU A 1 128 ? 1.511 -9.163 -14.157 1.00 92.25 128 LEU A O 1
ATOM 1028 N N . ILE A 1 129 ? 1.404 -7.812 -12.363 1.00 95.31 129 ILE A N 1
ATOM 1029 C CA . ILE A 1 129 ? -0.040 -7.868 -12.157 1.00 95.31 129 ILE A CA 1
ATOM 1030 C C . ILE A 1 129 ? -0.614 -6.486 -12.411 1.00 95.31 129 ILE A C 1
ATOM 1032 O O . ILE A 1 129 ? -0.123 -5.481 -11.890 1.00 95.31 129 ILE A O 1
ATOM 1036 N N . ARG A 1 130 ? -1.678 -6.441 -13.204 1.00 94.31 130 ARG A N 1
ATOM 1037 C CA . ARG A 1 130 ? -2.362 -5.212 -13.576 1.00 94.31 130 ARG A CA 1
ATOM 1038 C C . ARG A 1 130 ? -3.664 -5.097 -12.799 1.00 94.31 130 ARG A C 1
ATOM 1040 O O . ARG A 1 130 ? -4.547 -5.938 -12.933 1.00 94.31 130 ARG A O 1
ATOM 1047 N N . LEU A 1 131 ? -3.797 -4.035 -12.016 1.00 95.62 131 LEU A N 1
ATOM 1048 C CA . LEU A 1 131 ? -4.987 -3.719 -11.240 1.00 95.62 131 LEU A CA 1
ATOM 1049 C C . LEU A 1 131 ? -5.726 -2.532 -11.855 1.00 95.62 131 LEU A C 1
ATOM 1051 O O . LEU A 1 131 ? -5.240 -1.401 -11.834 1.00 95.62 131 LEU A O 1
ATOM 1055 N N . TYR A 1 132 ? -6.942 -2.788 -12.320 1.00 92.56 132 TYR A N 1
ATOM 1056 C CA . TYR A 1 132 ? -7.918 -1.759 -12.656 1.00 92.56 132 TYR A CA 1
ATOM 1057 C C . TYR A 1 132 ? -8.928 -1.702 -11.534 1.00 92.56 132 TYR A C 1
ATOM 1059 O O . TYR A 1 132 ? -9.604 -2.689 -11.243 1.00 92.56 132 TYR A O 1
ATOM 1067 N N . GLY A 1 133 ? -9.054 -0.556 -10.885 1.00 86.38 133 GLY A N 1
ATOM 1068 C CA . GLY A 1 133 ? -9.952 -0.516 -9.756 1.00 86.38 133 GLY A CA 1
ATOM 1069 C C . GLY A 1 133 ? -10.160 0.840 -9.149 1.00 86.38 133 GLY A C 1
ATOM 1070 O O . GLY A 1 133 ? -9.361 1.766 -9.271 1.00 86.38 133 GLY A O 1
ATOM 1071 N N . LEU A 1 134 ? -11.286 0.925 -8.462 1.00 86.94 134 LEU A N 1
ATOM 1072 C CA . LEU A 1 134 ? -11.615 2.051 -7.623 1.00 86.94 134 LEU A CA 1
ATOM 1073 C C . LEU A 1 134 ? -12.347 1.511 -6.400 1.00 86.94 134 LEU A C 1
ATOM 1075 O O . LEU A 1 134 ? -13.388 0.854 -6.506 1.00 86.94 134 LEU A O 1
ATOM 1079 N N . GLY A 1 135 ? -11.784 1.759 -5.223 1.00 91.12 135 GLY A N 1
ATOM 1080 C CA . GLY A 1 135 ? -12.373 1.204 -4.024 1.00 91.12 135 GLY A CA 1
ATOM 1081 C C . GLY A 1 135 ? -11.804 1.698 -2.706 1.00 91.12 135 GLY A C 1
ATOM 1082 O O . GLY A 1 135 ? -11.009 2.636 -2.644 1.00 91.12 135 GLY A O 1
ATOM 1083 N N . ALA A 1 136 ? -12.287 1.056 -1.648 1.00 93.56 136 ALA A N 1
ATOM 1084 C CA . ALA A 1 136 ? -11.900 1.265 -0.262 1.00 93.56 136 ALA A CA 1
ATOM 1085 C C . ALA A 1 136 ? -10.396 1.007 -0.063 1.00 93.56 136 ALA A C 1
ATOM 1087 O O . ALA A 1 136 ? -9.824 0.098 -0.676 1.00 93.56 136 ALA A O 1
ATOM 1088 N N . LEU A 1 137 ? -9.749 1.794 0.801 1.00 94.94 137 LEU A N 1
ATOM 1089 C CA . LEU A 1 137 ? -8.290 1.748 0.967 1.00 94.94 137 LEU A CA 1
ATOM 1090 C C . LEU A 1 137 ? -7.818 0.456 1.641 1.00 94.94 137 LEU A C 1
ATOM 1092 O O . LEU A 1 137 ? -6.732 -0.031 1.347 1.00 94.94 137 LEU A O 1
ATOM 1096 N N . SER A 1 138 ? -8.653 -0.143 2.479 1.00 96.00 138 SER A N 1
ATOM 1097 C CA . SER A 1 138 ? -8.439 -1.444 3.107 1.00 96.00 138 SER A CA 1
ATOM 1098 C C . SER A 1 138 ? -8.434 -2.559 2.065 1.00 96.00 138 SER A C 1
ATOM 1100 O O . SER A 1 138 ? -7.621 -3.475 2.163 1.00 96.00 138 SER A O 1
ATOM 1102 N N . VAL A 1 139 ? -9.283 -2.470 1.029 1.00 96.31 139 VAL A N 1
ATOM 1103 C CA . VAL A 1 139 ? -9.230 -3.422 -0.092 1.00 96.31 139 VAL A CA 1
ATOM 1104 C C . VAL A 1 139 ? -7.953 -3.218 -0.904 1.00 96.31 139 VAL A C 1
ATOM 1106 O O . VAL A 1 139 ? -7.272 -4.192 -1.214 1.00 96.31 139 VAL A O 1
ATOM 1109 N N . ALA A 1 140 ? -7.602 -1.964 -1.199 1.00 97.00 140 ALA A N 1
ATOM 1110 C CA . ALA A 1 140 ? -6.381 -1.612 -1.921 1.00 97.00 140 ALA A CA 1
ATOM 1111 C C . ALA A 1 140 ? -5.127 -2.168 -1.222 1.00 97.00 140 ALA A C 1
ATOM 1113 O O . ALA A 1 140 ? -4.318 -2.865 -1.831 1.00 97.00 140 ALA A O 1
ATOM 1114 N N . PHE A 1 141 ? -5.012 -1.921 0.083 1.00 97.62 141 PHE A N 1
ATOM 1115 C CA . PHE A 1 141 ? -3.928 -2.430 0.913 1.00 97.62 141 PHE A CA 1
ATOM 1116 C C . PHE A 1 141 ? -3.899 -3.963 0.929 1.00 97.62 141 PHE A C 1
ATOM 1118 O O . PHE A 1 141 ? -2.860 -4.562 0.665 1.00 97.62 141 PHE A O 1
ATOM 1125 N N . THR A 1 142 ? -5.052 -4.606 1.139 1.00 97.00 142 THR A N 1
ATOM 1126 C CA . THR A 1 142 ? -5.157 -6.074 1.131 1.00 97.00 142 THR A CA 1
ATOM 1127 C C . THR A 1 142 ? -4.723 -6.676 -0.208 1.00 97.00 142 THR A C 1
ATOM 1129 O O . THR A 1 142 ? -4.028 -7.690 -0.220 1.00 97.00 142 THR A O 1
ATOM 1132 N N . PHE A 1 143 ? -5.073 -6.039 -1.331 1.00 97.38 143 PHE A N 1
ATOM 1133 C CA . PHE A 1 143 ? -4.631 -6.456 -2.664 1.00 97.38 143 PHE A CA 1
ATOM 1134 C C . PHE A 1 143 ? -3.109 -6.422 -2.790 1.00 97.38 143 PHE A C 1
ATOM 1136 O O . PHE A 1 143 ? -2.505 -7.412 -3.203 1.00 97.38 143 PHE A O 1
ATOM 1143 N N . GLY A 1 144 ? -2.480 -5.319 -2.378 1.00 96.81 144 GLY A N 1
ATOM 1144 C CA . GLY A 1 144 ? -1.022 -5.225 -2.351 1.00 96.81 144 GLY A CA 1
ATOM 1145 C C . GLY A 1 144 ? -0.389 -6.359 -1.546 1.00 96.81 144 GLY A C 1
ATOM 1146 O O . GLY A 1 144 ? 0.555 -6.999 -2.000 1.00 96.81 144 GLY A O 1
ATOM 1147 N N . SER A 1 145 ? -0.957 -6.665 -0.379 1.00 95.88 145 SER A N 1
ATOM 1148 C CA . SER A 1 145 ? -0.458 -7.711 0.521 1.00 95.88 145 SER A CA 1
ATOM 1149 C C . SER A 1 145 ? -0.653 -9.143 0.023 1.00 95.88 145 SER A C 1
ATOM 1151 O O . SER A 1 145 ? 0.034 -10.046 0.515 1.00 95.88 145 SER A O 1
ATOM 1153 N N . ALA A 1 146 ? -1.555 -9.370 -0.936 1.00 95.56 146 ALA A N 1
ATOM 1154 C CA . ALA A 1 146 ? -1.671 -10.646 -1.640 1.00 95.56 146 ALA A CA 1
ATOM 1155 C C . ALA A 1 146 ? -0.507 -10.834 -2.626 1.00 95.56 146 ALA A C 1
ATOM 1157 O O . ALA A 1 146 ? 0.142 -11.878 -2.648 1.00 95.56 146 ALA A O 1
ATOM 1158 N N . PHE A 1 147 ? -0.181 -9.791 -3.388 1.00 95.56 147 PHE A N 1
ATOM 1159 C CA . PHE A 1 147 ? 0.861 -9.812 -4.413 1.00 95.56 147 PHE A CA 1
ATOM 1160 C C . PHE A 1 147 ? 2.166 -9.209 -3.910 1.00 95.56 147 PHE A C 1
ATOM 1162 O O . PHE A 1 147 ? 2.592 -8.167 -4.378 1.00 95.56 147 PHE A O 1
ATOM 1169 N N . ARG A 1 148 ? 2.810 -9.850 -2.938 1.00 92.56 148 ARG A N 1
ATOM 1170 C CA . ARG A 1 148 ? 3.980 -9.318 -2.214 1.00 92.56 148 ARG A CA 1
ATOM 1171 C C . ARG A 1 148 ? 5.226 -9.139 -3.091 1.00 92.56 148 ARG A C 1
ATOM 1173 O O . ARG A 1 148 ? 5.547 -10.029 -3.879 1.00 92.56 148 ARG A O 1
ATOM 1180 N N . GLU A 1 149 ? 6.020 -8.090 -2.855 1.00 88.12 149 GLU A N 1
ATOM 1181 C CA . GLU A 1 149 ? 7.326 -7.900 -3.527 1.00 88.12 149 GLU A CA 1
ATOM 1182 C C . GLU A 1 149 ? 8.275 -9.088 -3.297 1.00 88.12 149 GLU A C 1
ATOM 1184 O O . GLU A 1 149 ? 8.940 -9.553 -4.219 1.00 88.12 149 GLU A O 1
ATOM 1189 N N . VAL A 1 150 ? 8.288 -9.660 -2.085 1.00 86.00 150 VAL A N 1
ATOM 1190 C CA . VAL A 1 150 ? 9.097 -10.860 -1.779 1.00 86.00 150 VAL A CA 1
ATOM 1191 C C . VAL A 1 150 ? 8.682 -12.084 -2.605 1.00 86.00 150 VAL A C 1
ATOM 1193 O O . VAL A 1 150 ? 9.483 -12.993 -2.812 1.00 86.00 150 VAL A O 1
ATOM 1196 N N . GLY A 1 151 ? 7.442 -12.090 -3.101 1.00 84.06 151 GLY A N 1
ATOM 1197 C CA . GLY A 1 151 ? 6.922 -13.065 -4.054 1.00 84.06 151 GLY A CA 1
ATOM 1198 C C . GLY A 1 151 ? 7.333 -12.780 -5.498 1.00 84.06 151 GLY A C 1
ATOM 1199 O O . GLY A 1 151 ? 6.936 -13.533 -6.374 1.00 84.06 151 GLY A O 1
ATOM 1200 N N . ARG A 1 152 ? 8.142 -11.740 -5.751 1.00 89.00 152 ARG A N 1
ATOM 1201 C CA . ARG A 1 152 ? 8.592 -11.266 -7.073 1.00 89.00 152 ARG A CA 1
ATOM 1202 C C . ARG A 1 152 ? 7.466 -10.759 -7.977 1.00 89.00 152 ARG A C 1
ATOM 1204 O O . ARG A 1 152 ? 7.586 -10.824 -9.198 1.00 89.00 152 ARG A O 1
ATOM 1211 N N . TYR A 1 153 ? 6.388 -10.254 -7.385 1.00 93.75 153 TYR A N 1
ATOM 1212 C CA . TYR A 1 153 ? 5.355 -9.543 -8.131 1.00 93.75 153 TYR A CA 1
ATOM 1213 C C . TYR A 1 153 ? 5.776 -8.098 -8.406 1.00 93.75 153 TYR A C 1
ATOM 1215 O O . TYR A 1 153 ? 6.414 -7.462 -7.570 1.00 93.75 153 TYR A O 1
ATOM 1223 N N . LEU A 1 154 ? 5.370 -7.582 -9.561 1.00 94.56 154 LEU A N 1
ATOM 1224 C CA . LEU A 1 154 ? 5.344 -6.156 -9.876 1.00 94.56 154 LEU A CA 1
ATOM 1225 C C . LEU A 1 154 ? 3.887 -5.736 -10.026 1.00 94.56 154 LEU A C 1
ATOM 1227 O O . LEU A 1 154 ? 3.076 -6.526 -10.507 1.00 94.56 154 LEU A O 1
ATOM 1231 N N . LEU A 1 155 ? 3.545 -4.511 -9.639 1.00 96.19 155 LEU A N 1
ATOM 1232 C CA . LEU A 1 155 ? 2.173 -4.018 -9.715 1.00 96.19 155 LEU A CA 1
ATOM 1233 C C . LEU A 1 155 ? 2.086 -2.823 -10.654 1.00 96.19 155 LEU A C 1
ATOM 1235 O O . LEU A 1 155 ? 2.778 -1.828 -10.454 1.00 96.19 155 LEU A O 1
ATOM 1239 N N . GLU A 1 156 ? 1.187 -2.913 -11.629 1.00 95.50 156 GLU A N 1
ATOM 1240 C CA . GLU A 1 156 ? 0.665 -1.779 -12.386 1.00 95.50 156 GLU A CA 1
ATOM 1241 C C . GLU A 1 156 ? -0.737 -1.465 -11.854 1.00 95.50 156 GLU A C 1
ATOM 1243 O O . GLU A 1 156 ? -1.610 -2.329 -11.872 1.00 95.50 156 GLU A O 1
ATOM 1248 N N . VAL A 1 157 ? -0.973 -0.246 -11.372 1.00 95.69 157 VAL A N 1
ATOM 1249 C CA . VAL A 1 157 ? -2.237 0.139 -10.730 1.00 95.69 157 VAL A CA 1
ATOM 1250 C C . VAL A 1 157 ? -2.840 1.350 -11.420 1.00 95.69 157 VAL A C 1
ATOM 1252 O O . VAL A 1 157 ? -2.189 2.383 -11.573 1.00 95.69 157 VAL A O 1
ATOM 1255 N N . GLU A 1 158 ? -4.114 1.250 -11.785 1.00 92.38 158 GLU A N 1
ATOM 1256 C CA . GLU A 1 158 ? -4.896 2.393 -12.234 1.00 92.38 158 GLU A CA 1
ATOM 1257 C C . GLU A 1 158 ? -5.156 3.361 -11.066 1.00 92.38 158 GLU A C 1
ATOM 1259 O O . GLU A 1 158 ? -5.851 3.044 -10.100 1.00 92.38 158 GLU A O 1
ATOM 1264 N N . GLN A 1 159 ? -4.619 4.576 -11.158 1.00 91.19 159 GLN A N 1
ATOM 1265 C CA . GLN A 1 159 ? -4.862 5.659 -10.216 1.00 91.19 159 GLN A CA 1
ATOM 1266 C C . GLN A 1 159 ? -5.638 6.792 -10.885 1.00 91.19 159 GLN A C 1
ATOM 1268 O O . GLN A 1 159 ? -5.161 7.479 -11.790 1.00 91.19 159 GLN A O 1
ATOM 1273 N N . PHE A 1 160 ? -6.823 7.070 -10.346 1.00 83.75 160 PHE A N 1
ATOM 1274 C CA . PHE A 1 160 ? -7.618 8.224 -10.745 1.00 83.75 160 PHE A CA 1
ATOM 1275 C C . PHE A 1 160 ? -7.151 9.486 -10.021 1.00 83.75 160 PHE A C 1
ATOM 1277 O O . PHE A 1 160 ? -7.189 9.566 -8.790 1.00 83.75 160 PHE A O 1
ATOM 1284 N N . PHE A 1 161 ? -6.750 10.506 -10.773 1.00 76.19 161 PHE A N 1
ATOM 1285 C CA . PHE A 1 161 ? -6.402 11.817 -10.239 1.00 76.19 161 PHE A CA 1
ATOM 1286 C C . PHE A 1 161 ? -6.902 12.927 -11.169 1.00 76.19 161 PHE A C 1
ATOM 1288 O O . PHE A 1 161 ? -6.771 12.847 -12.386 1.00 76.19 161 PHE A O 1
ATOM 1295 N N . ALA A 1 162 ? -7.511 13.972 -10.598 1.00 71.44 162 ALA A N 1
ATOM 1296 C CA . ALA A 1 162 ? -8.039 15.125 -11.342 1.00 71.44 162 ALA A CA 1
ATOM 1297 C C . ALA A 1 162 ? -8.938 14.761 -12.552 1.00 71.44 162 ALA A C 1
ATOM 1299 O O . ALA A 1 162 ? -8.896 15.421 -13.590 1.00 71.44 162 ALA A O 1
ATOM 1300 N N . GLY A 1 163 ? -9.756 13.709 -12.418 1.00 73.38 163 GLY A N 1
ATOM 1301 C CA . GLY A 1 163 ? -10.673 13.247 -13.469 1.00 73.38 163 GLY A CA 1
ATOM 1302 C C . GLY A 1 163 ? -10.003 12.481 -14.613 1.00 73.38 163 GLY A C 1
ATOM 1303 O O . GLY A 1 163 ? -10.651 12.223 -15.624 1.00 73.38 163 GLY A O 1
ATOM 1304 N N . LYS A 1 164 ? -8.723 12.123 -14.473 1.00 78.19 164 LYS A N 1
ATOM 1305 C CA . LYS A 1 164 ? -7.971 11.315 -15.434 1.00 78.19 164 LYS A CA 1
ATOM 1306 C C . LYS A 1 164 ? -7.434 10.056 -14.770 1.00 78.19 164 LYS A C 1
ATOM 1308 O O . LYS A 1 164 ? -7.135 10.055 -13.577 1.00 78.19 164 LYS A O 1
ATOM 1313 N N . SER A 1 165 ? -7.337 9.001 -15.565 1.00 82.56 165 SER A N 1
ATOM 1314 C CA . SER A 1 165 ? -6.686 7.755 -15.186 1.00 82.56 165 SER A CA 1
ATOM 1315 C C . SER A 1 165 ? -5.199 7.827 -15.537 1.00 82.56 165 SER A C 1
ATOM 1317 O O . SER A 1 165 ? -4.829 8.344 -16.596 1.00 82.56 165 SER A O 1
ATOM 1319 N N . HIS A 1 166 ? -4.359 7.354 -14.623 1.00 86.75 166 HIS A N 1
ATOM 1320 C CA . HIS A 1 166 ? -2.915 7.233 -14.768 1.00 86.75 166 HIS A CA 1
ATOM 1321 C C . HIS A 1 166 ? -2.489 5.854 -14.266 1.00 86.75 166 HIS A C 1
ATOM 1323 O O . HIS A 1 166 ? -2.999 5.404 -13.246 1.00 86.75 166 HIS A O 1
ATOM 1329 N N . PHE A 1 167 ? -1.535 5.207 -14.932 1.00 90.38 167 PHE A N 1
ATOM 1330 C CA . PHE A 1 167 ? -0.965 3.950 -14.445 1.00 90.38 167 PHE A CA 1
ATOM 1331 C C . PHE A 1 167 ? 0.242 4.228 -13.569 1.00 90.38 167 PHE A C 1
ATOM 1333 O O . PHE A 1 167 ? 1.140 4.971 -13.971 1.00 90.38 167 PHE A O 1
ATOM 1340 N N . TRP A 1 168 ? 0.223 3.666 -12.366 1.00 94.75 168 TRP A N 1
ATOM 1341 C CA . TRP A 1 168 ? 1.335 3.699 -11.432 1.00 94.75 168 TRP A CA 1
ATOM 1342 C C . TRP A 1 168 ? 2.023 2.343 -11.378 1.00 94.75 168 TRP A C 1
ATOM 1344 O O . TRP A 1 168 ? 1.348 1.323 -11.479 1.00 94.75 168 TRP A O 1
ATOM 1354 N N . TYR A 1 169 ? 3.336 2.326 -11.163 1.00 94.69 169 TYR A N 1
ATOM 1355 C CA . TYR A 1 169 ? 4.139 1.105 -11.137 1.00 94.69 169 TYR A CA 1
ATOM 1356 C C . TYR A 1 169 ? 4.926 0.989 -9.834 1.00 94.69 169 TYR A C 1
ATOM 1358 O O . TYR A 1 169 ? 5.528 1.960 -9.378 1.00 94.69 169 TYR A O 1
ATOM 1366 N N . SER A 1 170 ? 4.920 -0.196 -9.2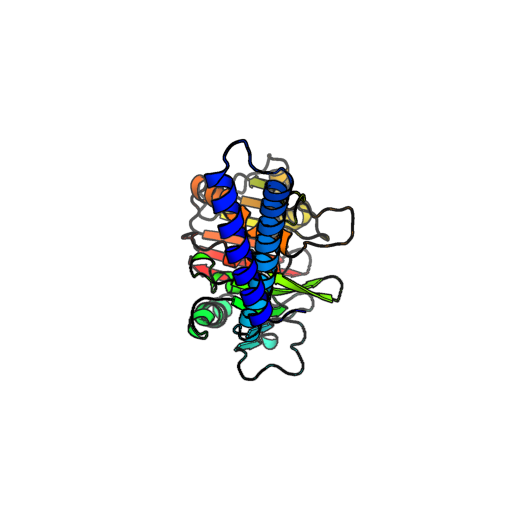21 1.00 95.69 170 SER A N 1
ATOM 1367 C CA . SER A 1 170 ? 5.533 -0.412 -7.902 1.00 95.69 170 SER A CA 1
ATOM 1368 C C . SER A 1 170 ? 7.064 -0.360 -7.905 1.00 95.69 170 SER A C 1
ATOM 1370 O O . SER A 1 170 ? 7.667 -0.173 -6.848 1.00 95.69 170 SER A O 1
ATOM 1372 N N . ASP A 1 171 ? 7.700 -0.522 -9.065 1.00 93.38 171 ASP A N 1
ATOM 1373 C CA . ASP A 1 171 ? 9.154 -0.525 -9.242 1.00 93.38 171 ASP A CA 1
ATOM 1374 C C . ASP A 1 171 ? 9.731 0.813 -9.714 1.00 93.38 171 ASP A C 1
ATOM 1376 O O . ASP A 1 171 ? 10.955 0.964 -9.749 1.00 93.38 171 ASP A O 1
ATOM 1380 N N . GLU A 1 172 ? 8.887 1.804 -10.015 1.00 91.94 172 GLU A N 1
ATOM 1381 C CA . GLU A 1 172 ? 9.345 3.101 -10.508 1.00 91.94 172 GLU A CA 1
ATOM 1382 C C . GLU A 1 172 ? 10.362 3.761 -9.563 1.00 91.94 172 GLU A C 1
ATOM 1384 O O . GLU A 1 172 ? 10.251 3.720 -8.334 1.00 91.94 172 GLU A O 1
ATOM 1389 N N . THR A 1 173 ? 11.374 4.401 -10.143 1.00 89.00 173 THR A N 1
ATOM 1390 C CA . THR A 1 173 ? 12.450 5.098 -9.424 1.00 89.00 173 THR A CA 1
ATOM 1391 C C . THR A 1 173 ? 12.417 6.599 -9.710 1.00 89.00 173 THR A C 1
ATOM 1393 O O . THR A 1 173 ? 11.915 6.991 -10.765 1.00 89.00 173 THR A O 1
ATOM 1396 N N . PRO A 1 174 ? 12.986 7.450 -8.831 1.00 87.88 174 PRO A N 1
ATOM 1397 C CA . PRO A 1 174 ? 13.078 8.882 -9.088 1.00 87.88 174 PRO A CA 1
ATOM 1398 C C . PRO A 1 174 ? 13.703 9.174 -10.458 1.00 87.88 174 PRO A C 1
ATOM 1400 O O . PRO A 1 174 ? 14.777 8.641 -10.761 1.00 87.88 174 PRO A O 1
ATOM 1403 N N . PRO A 1 175 ? 13.076 10.025 -11.290 1.00 86.62 175 PRO A N 1
ATOM 1404 C CA . PRO A 1 175 ? 13.700 10.505 -12.512 1.00 86.62 175 PRO A CA 1
ATOM 1405 C C . PRO A 1 175 ? 15.021 11.210 -12.188 1.00 86.62 175 PRO A C 1
ATOM 1407 O O . PRO A 1 175 ? 15.144 11.869 -11.152 1.00 86.62 175 PRO A O 1
ATOM 1410 N N . GLY A 1 176 ? 16.009 11.096 -13.080 1.00 85.00 176 GLY A N 1
ATOM 1411 C CA . GLY A 1 176 ? 17.358 11.620 -12.853 1.00 85.00 176 GLY A CA 1
ATOM 1412 C C . GLY A 1 176 ? 17.369 13.066 -12.337 1.00 85.00 176 GLY A C 1
ATOM 1413 O O . GLY A 1 176 ? 16.829 13.968 -12.975 1.00 85.00 176 GLY A O 1
ATOM 1414 N N . GLY A 1 177 ? 17.990 13.271 -11.171 1.00 75.94 177 GLY A N 1
ATOM 1415 C CA . GLY A 1 177 ? 18.139 14.581 -10.528 1.00 75.94 177 GLY A CA 1
ATOM 1416 C C . GLY A 1 177 ? 16.963 15.040 -9.656 1.00 75.94 177 GLY A C 1
ATOM 1417 O O . GLY A 1 177 ? 17.059 16.114 -9.064 1.00 75.94 177 GLY A O 1
ATOM 1418 N N . GLN A 1 178 ? 15.878 14.267 -9.543 1.00 80.62 178 GLN A N 1
ATOM 1419 C CA . GLN A 1 178 ? 14.789 14.573 -8.608 1.00 80.62 178 GLN A CA 1
ATOM 1420 C C . GLN A 1 178 ? 15.073 13.989 -7.221 1.00 80.62 178 GLN A C 1
ATOM 1422 O O . GLN A 1 178 ? 15.538 12.857 -7.087 1.00 80.62 178 GLN A O 1
ATOM 1427 N N . MET A 1 179 ? 14.801 14.779 -6.182 1.00 83.38 179 MET A N 1
ATOM 1428 C CA . MET A 1 179 ? 14.922 14.335 -4.795 1.00 83.38 179 MET A CA 1
ATOM 1429 C C . MET A 1 179 ? 13.762 13.396 -4.463 1.00 83.38 179 MET A C 1
ATOM 1431 O O . MET A 1 179 ? 12.611 13.710 -4.762 1.00 83.38 179 MET A O 1
ATOM 1435 N N . ALA A 1 180 ? 14.073 12.255 -3.850 1.00 85.94 180 ALA A N 1
ATOM 1436 C CA . ALA A 1 180 ? 13.063 11.329 -3.363 1.00 85.94 180 ALA A CA 1
ATOM 1437 C C . ALA A 1 180 ? 12.170 12.013 -2.311 1.00 85.94 180 ALA A C 1
ATOM 1439 O O . ALA A 1 180 ? 12.712 12.669 -1.419 1.00 85.94 180 ALA A O 1
ATOM 1440 N N . PRO A 1 181 ? 10.833 11.873 -2.383 1.00 89.12 181 PRO A N 1
ATOM 1441 C CA . PRO A 1 181 ? 9.988 12.208 -1.248 1.00 89.12 181 PRO A CA 1
ATOM 1442 C C . PRO A 1 181 ? 10.293 11.245 -0.101 1.00 89.12 181 PRO A C 1
ATOM 1444 O O . PRO A 1 181 ? 10.727 10.116 -0.334 1.00 89.12 181 PRO A O 1
ATOM 1447 N N . GLU A 1 182 ? 10.027 11.680 1.124 1.00 90.88 182 GLU A N 1
ATOM 1448 C CA . GLU A 1 182 ? 10.199 10.865 2.322 1.00 90.88 182 GLU A CA 1
ATOM 1449 C C . GLU A 1 182 ? 8.959 10.977 3.206 1.00 90.88 182 GLU A C 1
ATOM 1451 O O . GLU A 1 182 ? 8.287 12.011 3.245 1.00 90.88 182 GLU A O 1
ATOM 1456 N N . PHE A 1 183 ? 8.665 9.903 3.937 1.00 92.81 183 PHE A N 1
ATOM 1457 C CA . PHE A 1 183 ? 7.771 10.003 5.080 1.00 92.81 183 PHE A CA 1
ATOM 1458 C C . PHE A 1 183 ? 8.514 10.663 6.238 1.00 92.81 183 PHE A C 1
ATOM 1460 O O . PHE A 1 183 ? 9.593 10.212 6.615 1.00 92.81 183 PHE A O 1
ATOM 1467 N N . VAL A 1 184 ? 7.896 11.667 6.847 1.00 92.62 184 VAL A N 1
ATOM 1468 C CA . VAL A 1 184 ? 8.267 12.198 8.156 1.00 92.62 184 VAL A CA 1
ATOM 1469 C C . VAL A 1 184 ? 7.574 11.329 9.211 1.00 92.62 184 VAL A C 1
ATOM 1471 O O . VAL A 1 184 ? 6.341 11.358 9.309 1.00 92.62 184 VAL A O 1
ATOM 1474 N N . PRO A 1 185 ? 8.316 10.499 9.969 1.00 93.75 185 PRO A N 1
ATOM 1475 C CA . PRO A 1 185 ? 7.722 9.663 10.995 1.00 93.75 185 PRO A CA 1
ATOM 1476 C C . PRO A 1 185 ? 7.534 10.458 12.291 1.00 93.75 185 PRO A C 1
ATOM 1478 O O . PRO A 1 185 ? 8.485 11.013 12.840 1.00 93.75 185 PRO A O 1
ATOM 1481 N N . HIS A 1 186 ? 6.319 10.435 12.829 1.00 91.50 186 HIS A N 1
ATOM 1482 C CA . HIS A 1 186 ? 5.990 10.960 14.151 1.00 91.50 186 HIS A CA 1
ATOM 1483 C C . HIS A 1 186 ? 5.668 9.792 15.081 1.00 91.50 186 HIS A C 1
ATOM 1485 O O . HIS A 1 186 ? 4.741 9.021 14.825 1.00 91.50 186 HIS A O 1
ATOM 1491 N N . TYR A 1 187 ? 6.440 9.646 16.157 1.00 91.69 187 TYR A N 1
ATOM 1492 C CA . TYR A 1 187 ? 6.241 8.598 17.156 1.00 91.69 187 TYR A CA 1
ATOM 1493 C C . TYR A 1 187 ? 5.546 9.192 18.374 1.00 91.69 187 TYR A C 1
ATOM 1495 O O . TYR A 1 187 ? 6.131 9.987 19.108 1.00 91.69 187 TYR A O 1
ATOM 1503 N N . LEU A 1 188 ? 4.299 8.797 18.589 1.00 88.75 188 LEU A N 1
ATOM 1504 C CA . LEU A 1 188 ? 3.502 9.233 19.723 1.00 88.75 188 LEU A CA 1
ATOM 1505 C C . LEU A 1 188 ? 3.611 8.191 20.833 1.00 88.75 188 LEU A C 1
ATOM 1507 O O . LEU A 1 188 ? 3.410 6.990 20.603 1.00 88.75 188 LEU A O 1
ATOM 1511 N N . ALA A 1 189 ? 3.921 8.660 22.040 1.00 89.19 189 ALA A N 1
ATOM 1512 C CA . ALA A 1 189 ? 3.963 7.807 23.214 1.00 89.19 189 ALA A CA 1
ATOM 1513 C C . ALA A 1 189 ? 2.577 7.207 23.500 1.00 89.19 189 ALA A C 1
ATOM 1515 O O . ALA A 1 189 ? 1.534 7.793 23.203 1.00 89.19 189 ALA A O 1
ATOM 1516 N N . GLY A 1 190 ? 2.575 6.023 24.096 1.00 89.12 190 GLY A N 1
ATOM 1517 C CA . GLY A 1 190 ? 1.363 5.353 24.535 1.00 89.12 190 GLY A CA 1
ATOM 1518 C C . GLY A 1 190 ? 1.544 4.712 25.901 1.00 89.12 190 GLY A C 1
ATOM 1519 O O . GLY A 1 190 ? 2.585 4.858 26.546 1.00 89.12 190 GLY A O 1
ATOM 1520 N N . ASN A 1 191 ? 0.522 3.992 26.334 1.00 90.94 191 ASN A N 1
ATOM 1521 C CA . ASN A 1 191 ? 0.486 3.269 27.589 1.00 90.94 191 ASN A CA 1
ATOM 1522 C C . ASN A 1 191 ? 1.256 1.943 27.458 1.00 90.94 191 ASN A C 1
ATOM 1524 O O . ASN A 1 191 ? 0.795 1.045 26.750 1.00 90.94 191 ASN A O 1
ATOM 1528 N N . PRO A 1 192 ? 2.379 1.741 28.176 1.00 91.25 192 PRO A N 1
ATOM 1529 C CA . PRO A 1 192 ? 3.152 0.500 28.093 1.00 91.25 192 PRO A CA 1
ATOM 1530 C C . PRO A 1 192 ? 2.369 -0.763 28.490 1.00 91.25 192 PRO A C 1
ATOM 1532 O O . PRO A 1 192 ? 2.779 -1.865 28.122 1.00 91.25 192 PRO A O 1
ATOM 1535 N N . ALA A 1 193 ? 1.272 -0.612 29.243 1.00 93.44 193 ALA A N 1
ATOM 1536 C CA . ALA A 1 193 ? 0.395 -1.704 29.662 1.00 93.44 193 ALA A CA 1
ATOM 1537 C C . ALA A 1 193 ? -0.706 -2.050 28.643 1.00 93.44 193 ALA A C 1
ATOM 1539 O O . ALA A 1 193 ? -1.351 -3.087 28.791 1.00 93.44 193 ALA A O 1
ATOM 1540 N N . ALA A 1 194 ? -0.936 -1.215 27.624 1.00 94.38 194 ALA A N 1
ATOM 1541 C CA . ALA A 1 194 ? -1.819 -1.565 26.512 1.00 94.38 194 ALA A CA 1
ATOM 1542 C C . ALA A 1 194 ? -1.234 -2.738 25.705 1.00 94.38 194 ALA A C 1
ATOM 1544 O O . ALA A 1 194 ? -0.072 -3.092 25.879 1.00 94.38 194 ALA A O 1
ATOM 1545 N N . THR A 1 195 ? -2.006 -3.347 24.806 1.00 95.19 195 THR A N 1
ATOM 1546 C CA . THR A 1 195 ? -1.533 -4.459 23.954 1.00 95.19 195 THR A CA 1
ATOM 1547 C C . THR A 1 195 ? -1.256 -4.020 22.521 1.00 95.19 195 THR A C 1
ATOM 1549 O O . THR A 1 195 ? -0.286 -4.476 21.911 1.00 95.19 195 THR A O 1
ATOM 1552 N N . ASP A 1 196 ? -2.068 -3.101 22.006 1.00 95.69 196 ASP A N 1
ATOM 1553 C CA . ASP A 1 196 ? -2.158 -2.801 20.579 1.00 95.69 196 ASP A CA 1
ATOM 1554 C C . ASP A 1 196 ? -1.458 -1.479 20.246 1.00 95.69 196 ASP A C 1
ATOM 1556 O O . ASP A 1 196 ? -1.313 -0.602 21.095 1.00 95.69 196 ASP A O 1
ATOM 1560 N N . GLY A 1 197 ? -0.997 -1.331 19.007 1.00 95.12 197 GLY A N 1
ATOM 1561 C CA . GLY A 1 197 ? -0.416 -0.092 18.484 1.00 95.12 197 GLY A CA 1
ATOM 1562 C C . GLY A 1 197 ? -1.223 0.432 17.303 1.00 95.12 197 GLY A C 1
ATOM 1563 O O . GLY A 1 197 ? -1.939 -0.332 16.657 1.00 95.12 197 GLY A O 1
ATOM 1564 N N . ALA A 1 198 ? -1.101 1.718 16.982 1.00 95.12 198 ALA A N 1
ATOM 1565 C CA . ALA A 1 198 ? -1.719 2.284 15.782 1.00 95.12 198 ALA A CA 1
ATOM 1566 C C . ALA A 1 198 ? -0.678 2.810 14.794 1.00 95.12 198 ALA A C 1
ATOM 1568 O O . ALA A 1 198 ? 0.378 3.305 15.180 1.00 95.12 198 ALA A O 1
ATOM 1569 N N . VAL A 1 199 ? -1.006 2.711 13.510 1.00 95.75 199 VAL A N 1
ATOM 1570 C CA . VAL A 1 199 ? -0.239 3.274 12.403 1.00 95.75 199 VAL A CA 1
ATOM 1571 C C . VAL A 1 199 ? -1.184 4.111 11.554 1.00 95.75 199 VAL A C 1
ATOM 1573 O O . VAL A 1 199 ? -2.202 3.617 11.069 1.00 95.75 199 VAL A O 1
ATOM 1576 N N . ILE A 1 200 ? -0.851 5.382 11.375 1.00 94.31 200 ILE A N 1
ATOM 1577 C CA . ILE A 1 200 ? -1.583 6.314 10.523 1.00 94.31 200 ILE A CA 1
ATOM 1578 C C . ILE A 1 200 ? -0.672 6.662 9.353 1.00 94.31 200 ILE A C 1
ATOM 1580 O O . ILE A 1 200 ? 0.436 7.144 9.566 1.00 94.31 200 ILE A O 1
ATOM 1584 N N . VAL A 1 201 ? -1.120 6.432 8.122 1.00 95.12 201 VAL A N 1
ATOM 1585 C CA . VAL A 1 201 ? -0.379 6.849 6.924 1.00 95.12 201 VAL A CA 1
ATOM 1586 C C . VAL A 1 201 ? -1.161 7.936 6.217 1.00 95.12 201 VAL A C 1
ATOM 1588 O O . VAL A 1 201 ? -2.328 7.746 5.867 1.00 95.12 201 VAL A O 1
ATOM 1591 N N . TYR A 1 202 ? -0.515 9.074 6.005 1.00 90.88 202 TYR A N 1
ATOM 1592 C CA . TYR A 1 202 ? -1.139 10.263 5.457 1.00 90.88 202 TYR A CA 1
ATOM 1593 C C . TYR A 1 202 ? -0.306 10.847 4.313 1.00 90.88 202 TYR A C 1
ATOM 1595 O O . TYR A 1 202 ? 0.874 11.154 4.461 1.00 90.88 202 TYR A O 1
ATOM 1603 N N . ALA A 1 203 ? -0.960 10.995 3.162 1.00 88.50 203 ALA A N 1
ATOM 1604 C CA . ALA A 1 203 ? -0.422 11.619 1.957 1.00 88.50 203 ALA A CA 1
ATOM 1605 C C . ALA A 1 203 ? -1.576 12.204 1.121 1.00 88.50 203 ALA A C 1
ATOM 1607 O O . ALA A 1 203 ? -1.755 11.872 -0.054 1.00 88.50 203 ALA A O 1
ATOM 1608 N N . ALA A 1 204 ? -2.444 13.010 1.742 1.00 74.06 204 ALA A N 1
ATOM 1609 C CA . ALA A 1 204 ? -3.653 13.524 1.098 1.00 74.06 204 ALA A CA 1
ATOM 1610 C C . ALA A 1 204 ? -3.658 15.061 1.022 1.00 74.06 204 ALA A C 1
ATOM 1612 O O . ALA A 1 204 ? -3.592 15.729 2.041 1.00 74.06 204 ALA A O 1
ATOM 1613 N N . PRO A 1 205 ? -3.854 15.674 -0.159 1.00 68.25 205 PRO A N 1
ATOM 1614 C CA . PRO A 1 205 ? -3.732 17.128 -0.321 1.00 68.25 205 PRO A CA 1
ATOM 1615 C C . PRO A 1 205 ? -4.897 17.948 0.267 1.00 68.25 205 PRO A C 1
ATOM 1617 O O . PRO A 1 205 ? -4.877 19.173 0.184 1.00 68.25 205 PRO A O 1
ATOM 1620 N N . LYS A 1 206 ? -5.961 17.303 0.764 1.00 67.88 206 LYS A N 1
ATOM 1621 C CA . LYS A 1 206 ? -7.233 17.956 1.138 1.00 67.88 206 LYS A CA 1
ATOM 1622 C C . LYS A 1 206 ? -7.526 17.980 2.637 1.00 67.88 206 LYS A C 1
ATOM 1624 O O . LYS A 1 206 ? -8.526 18.573 3.022 1.00 67.88 206 LYS A O 1
ATOM 1629 N N . GLN A 1 207 ? -6.722 17.304 3.447 1.00 72.25 207 GLN A N 1
ATOM 1630 C CA . GLN A 1 207 ? -6.922 17.191 4.890 1.00 72.25 207 GLN A CA 1
ATOM 1631 C C . GLN A 1 207 ? -5.586 17.441 5.555 1.00 72.25 207 GLN A C 1
ATOM 1633 O O . GLN A 1 207 ? -4.593 16.945 5.062 1.00 72.25 207 GLN A O 1
ATOM 1638 N N . SER A 1 208 ? -5.543 18.188 6.642 1.00 80.75 208 SER A N 1
ATOM 1639 C CA . SER A 1 208 ? -4.332 18.355 7.440 1.00 80.75 208 SER A CA 1
ATOM 1640 C C . SER A 1 208 ? -4.055 17.121 8.301 1.00 80.75 208 SER A C 1
ATOM 1642 O O . SER A 1 208 ? -4.970 16.383 8.683 1.00 80.75 208 SER A O 1
ATOM 1644 N N . LEU A 1 209 ? -2.790 16.947 8.692 1.00 81.19 209 LEU A N 1
ATOM 1645 C CA . LEU A 1 209 ? -2.387 15.946 9.679 1.00 81.19 209 LEU A CA 1
ATOM 1646 C C . LEU A 1 209 ? -3.221 16.044 10.967 1.00 81.19 209 LEU A C 1
ATOM 1648 O O . LEU A 1 209 ? -3.662 15.028 11.504 1.00 81.19 209 LEU A O 1
ATOM 1652 N N . ALA A 1 210 ? -3.483 17.269 11.435 1.00 81.62 210 ALA A N 1
ATOM 1653 C CA . ALA A 1 210 ? -4.276 17.524 12.632 1.00 81.62 210 ALA A CA 1
ATOM 1654 C C . ALA A 1 210 ? -5.723 17.019 12.493 1.00 81.62 210 ALA A C 1
ATOM 1656 O O . ALA A 1 210 ? -6.257 16.425 13.428 1.00 81.62 210 ALA A O 1
ATOM 1657 N N . GLU A 1 211 ? -6.354 17.199 11.328 1.00 82.44 211 GLU A N 1
ATOM 1658 C CA . GLU A 1 211 ? -7.721 16.723 11.077 1.00 82.44 211 GLU A CA 1
ATOM 1659 C C . GLU A 1 211 ? -7.805 15.194 11.075 1.00 82.44 211 GLU A C 1
ATOM 1661 O O . GLU A 1 211 ? -8.718 14.624 11.678 1.00 82.44 211 GLU A O 1
ATOM 1666 N N . ILE A 1 212 ? -6.848 14.514 10.438 1.00 82.31 212 ILE A N 1
ATOM 1667 C CA . ILE A 1 212 ? -6.825 13.045 10.380 1.00 82.31 212 ILE A CA 1
ATOM 1668 C C . ILE A 1 212 ? -6.498 12.451 11.746 1.00 82.31 212 ILE A C 1
ATOM 1670 O O . ILE A 1 212 ? -7.154 11.507 12.181 1.00 82.31 212 ILE A O 1
ATOM 1674 N N . THR A 1 213 ? -5.533 13.023 12.454 1.00 82.44 213 THR A N 1
ATOM 1675 C CA . THR A 1 213 ? -5.134 12.538 13.778 1.00 82.44 213 THR A CA 1
ATOM 1676 C C . THR A 1 213 ? -6.261 12.759 14.795 1.00 82.44 213 THR A C 1
ATOM 1678 O O . THR A 1 213 ? -6.573 11.852 15.563 1.00 82.44 213 THR A O 1
ATOM 1681 N N . ALA A 1 214 ? -6.986 13.885 14.724 1.00 82.31 214 ALA A N 1
ATOM 1682 C CA . ALA A 1 214 ? -8.200 14.104 15.518 1.00 82.31 214 ALA A CA 1
ATOM 1683 C C . ALA A 1 214 ? -9.341 13.136 15.147 1.00 82.31 214 ALA A C 1
ATOM 1685 O O . ALA A 1 214 ? -10.063 12.670 16.026 1.00 82.31 214 ALA A O 1
ATOM 1686 N N . SER A 1 215 ? -9.498 12.808 13.859 1.00 83.56 215 SER A N 1
ATOM 1687 C CA . SER A 1 215 ? -10.457 11.809 13.361 1.00 83.56 215 SER A CA 1
ATOM 1688 C C . SER A 1 215 ? -10.200 10.423 13.965 1.00 83.56 215 SER A C 1
ATOM 1690 O O . SER A 1 215 ? -11.113 9.792 14.499 1.00 83.56 215 SER A O 1
ATOM 1692 N N . VAL A 1 216 ? -8.941 9.972 13.950 1.00 82.12 216 VAL A N 1
ATOM 1693 C CA . VAL A 1 216 ? -8.527 8.700 14.568 1.00 82.12 216 VAL A CA 1
ATOM 1694 C C . VAL A 1 216 ? -8.682 8.754 16.087 1.00 82.12 216 VAL A C 1
ATOM 1696 O O . VAL A 1 216 ? -9.218 7.822 16.686 1.00 82.12 216 VAL A O 1
ATOM 1699 N N . GLY A 1 217 ? -8.290 9.862 16.717 1.00 78.62 217 GLY A N 1
ATOM 1700 C CA . GLY A 1 217 ? -8.475 10.054 18.150 1.00 78.62 217 GLY A CA 1
ATOM 1701 C C . GLY A 1 217 ? -9.947 9.975 18.561 1.00 78.62 217 GLY A C 1
ATOM 1702 O O . GLY A 1 217 ? -10.262 9.322 19.549 1.00 78.62 217 GLY A O 1
ATOM 1703 N N . ARG A 1 218 ? -10.884 10.543 17.786 1.00 83.31 218 ARG A N 1
ATOM 1704 C CA . ARG A 1 218 ? -12.331 10.430 18.063 1.00 83.31 218 ARG A CA 1
ATOM 1705 C C . ARG A 1 218 ? -12.836 8.991 18.030 1.00 83.31 218 ARG A C 1
ATOM 1707 O O . ARG A 1 218 ? -13.612 8.634 18.911 1.00 83.31 218 ARG A O 1
ATOM 1714 N N . TYR A 1 219 ? -12.352 8.157 17.107 1.00 80.69 219 TYR A N 1
ATOM 1715 C CA . TYR A 1 219 ? -12.679 6.724 17.093 1.00 80.69 219 TYR A CA 1
ATOM 1716 C C . TYR A 1 219 ? -12.299 6.038 18.415 1.00 80.69 219 TYR A C 1
ATOM 1718 O O . TYR A 1 219 ? -13.078 5.266 18.970 1.00 80.69 219 TYR A O 1
ATOM 1726 N N . TRP A 1 220 ? -11.133 6.375 18.965 1.00 79.00 220 TRP A N 1
ATOM 1727 C CA . TRP A 1 220 ? -10.676 5.844 20.249 1.00 79.00 220 TRP A CA 1
ATOM 1728 C C . TRP A 1 220 ? -11.227 6.591 21.468 1.00 79.00 220 TRP A C 1
ATOM 1730 O O . TRP A 1 220 ? -10.961 6.178 22.594 1.00 79.00 220 TRP A O 1
ATOM 1740 N N . GLY A 1 221 ? -12.006 7.661 21.298 1.00 77.12 221 GLY A N 1
ATOM 1741 C CA . GLY A 1 221 ? -12.410 8.542 22.400 1.00 77.12 221 GLY A CA 1
ATOM 1742 C C . GLY A 1 221 ? -11.239 9.311 23.033 1.00 77.12 221 GLY A C 1
ATOM 1743 O O . GLY A 1 221 ? -11.322 9.701 24.189 1.00 77.12 221 GLY A O 1
ATOM 1744 N N . GLU A 1 222 ? -10.152 9.505 22.285 1.00 76.94 222 GLU A N 1
ATOM 1745 C CA . GLU A 1 222 ? -8.878 10.115 22.690 1.00 76.94 222 GLU A CA 1
ATOM 1746 C C . GLU A 1 222 ? -8.504 11.316 21.789 1.00 76.94 222 GLU A C 1
ATOM 1748 O O . GLU A 1 222 ? -7.332 11.600 21.554 1.00 76.94 222 GLU A O 1
ATOM 1753 N N . ALA A 1 223 ? -9.493 12.032 21.241 1.00 73.56 223 ALA A N 1
ATOM 1754 C CA . ALA A 1 223 ? -9.283 13.114 20.267 1.00 73.56 223 ALA A CA 1
ATOM 1755 C C . ALA A 1 223 ? -8.298 14.197 20.744 1.00 73.56 223 ALA A C 1
ATOM 1757 O O . ALA A 1 223 ? -7.401 14.595 19.999 1.00 73.56 223 ALA A O 1
ATOM 1758 N N . ASP A 1 224 ? -8.438 14.631 21.997 1.00 66.88 224 ASP A N 1
ATOM 1759 C CA . ASP A 1 224 ? -7.579 15.656 22.594 1.00 66.88 224 ASP A CA 1
ATOM 1760 C C . ASP A 1 224 ? -6.168 15.132 22.886 1.00 66.88 224 ASP A C 1
ATOM 1762 O O . ASP A 1 224 ? -5.198 15.877 22.762 1.00 66.88 224 ASP A O 1
ATOM 1766 N N . ILE A 1 225 ? -6.035 13.837 23.192 1.00 70.62 225 ILE A N 1
ATOM 1767 C CA . ILE A 1 225 ? -4.742 13.181 23.414 1.00 70.62 225 ILE A CA 1
ATOM 1768 C C . ILE A 1 225 ? -3.972 13.093 22.102 1.00 70.62 225 ILE A C 1
ATOM 1770 O O . ILE A 1 225 ? -2.804 13.458 22.047 1.00 70.62 225 ILE A O 1
ATOM 1774 N N . PHE A 1 226 ? -4.634 12.663 21.030 1.00 74.44 226 PHE A N 1
ATOM 1775 C CA . PHE A 1 226 ? -4.052 12.580 19.692 1.00 74.44 226 PHE A CA 1
ATOM 1776 C C . PHE A 1 226 ? -3.650 13.963 19.159 1.00 74.44 226 PHE A C 1
ATOM 1778 O O . PHE A 1 226 ? -2.621 14.094 18.499 1.00 74.44 226 PHE A O 1
ATOM 1785 N N . LYS A 1 227 ? -4.407 15.011 19.505 1.00 70.81 227 LYS A N 1
ATOM 1786 C CA . LYS A 1 227 ? -4.040 16.401 19.211 1.00 70.81 227 LYS A CA 1
ATOM 1787 C C . LYS A 1 227 ? -2.81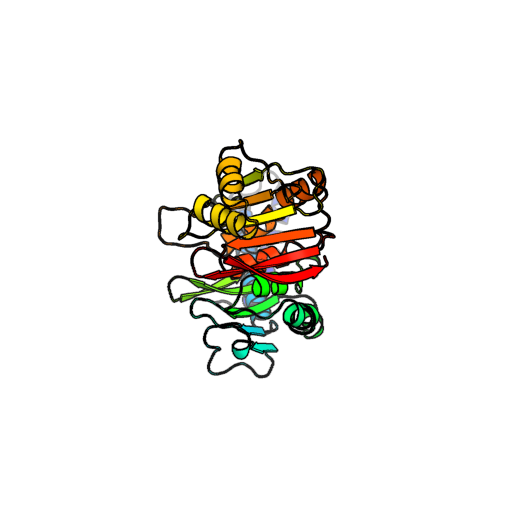3 16.857 20.014 1.00 70.81 227 LYS A C 1
ATOM 1789 O O . LYS A 1 227 ? -1.873 17.365 19.420 1.00 70.81 227 LYS A O 1
ATOM 1794 N N . ALA A 1 228 ? -2.791 16.631 21.329 1.00 66.50 228 ALA A N 1
ATOM 1795 C CA . ALA A 1 228 ? -1.666 16.994 22.200 1.00 66.50 228 ALA A CA 1
ATOM 1796 C C . ALA A 1 228 ? -0.389 16.177 21.918 1.00 66.50 228 ALA A C 1
ATOM 1798 O O . ALA A 1 228 ? 0.729 16.640 22.153 1.00 66.50 228 ALA A O 1
ATOM 1799 N N . ALA A 1 229 ? -0.542 14.952 21.415 1.00 63.59 229 ALA A N 1
ATOM 1800 C CA . ALA A 1 229 ? 0.557 14.066 21.065 1.00 63.59 229 ALA A CA 1
ATOM 1801 C C . ALA A 1 229 ? 1.337 14.562 19.840 1.00 63.59 229 ALA A C 1
ATOM 1803 O O . ALA A 1 229 ? 2.559 14.434 19.832 1.00 63.59 229 ALA A O 1
ATOM 1804 N N . LEU A 1 230 ? 0.677 15.194 18.858 1.00 69.00 230 LEU A N 1
ATOM 1805 C CA . LEU A 1 230 ? 1.374 15.859 17.745 1.00 69.00 230 LEU A CA 1
ATOM 1806 C C . LEU A 1 230 ? 2.278 17.007 18.224 1.00 69.00 230 LEU A C 1
ATOM 1808 O O . LEU A 1 230 ? 3.313 17.259 17.618 1.00 69.00 230 LEU A O 1
ATOM 1812 N N . ASP A 1 231 ? 1.935 17.636 19.350 1.00 70.31 231 ASP A N 1
ATOM 1813 C CA . ASP A 1 231 ? 2.758 18.657 20.008 1.00 70.31 231 ASP A CA 1
ATOM 1814 C C . ASP A 1 231 ? 3.796 18.050 20.983 1.00 70.31 231 ASP A C 1
ATOM 1816 O O . ASP A 1 231 ? 4.466 18.772 21.721 1.00 70.31 231 ASP A O 1
ATOM 1820 N N . GLY A 1 232 ? 3.928 16.716 21.027 1.00 65.88 232 GLY A N 1
ATOM 1821 C CA . GLY A 1 232 ? 4.880 15.992 21.878 1.00 65.88 232 GLY A CA 1
ATOM 1822 C C . GLY A 1 232 ? 4.502 15.922 23.362 1.00 65.88 232 GLY A C 1
ATOM 1823 O O . GLY A 1 232 ? 5.340 15.569 24.190 1.00 65.88 232 GLY A O 1
ATOM 1824 N N . THR A 1 233 ? 3.260 16.264 23.718 1.00 69.94 233 THR A N 1
ATOM 1825 C CA . THR A 1 233 ? 2.811 16.379 25.122 1.00 69.94 233 THR A CA 1
ATOM 1826 C C . THR A 1 233 ? 1.732 15.374 25.527 1.00 69.94 233 THR A C 1
ATOM 1828 O O . THR A 1 233 ? 1.464 15.211 26.715 1.00 69.94 233 THR A O 1
ATOM 1831 N N . GLY A 1 234 ? 1.125 14.682 24.560 1.00 69.62 234 GLY A N 1
ATOM 1832 C CA . GLY A 1 234 ? 0.111 13.650 24.785 1.00 69.62 234 GLY A CA 1
ATOM 1833 C C . GLY A 1 234 ? 0.673 12.228 24.716 1.00 69.62 234 GLY A C 1
ATOM 1834 O O . GLY A 1 234 ? 1.568 11.945 23.921 1.00 69.62 234 GLY A O 1
ATOM 1835 N N . ALA A 1 235 ? 0.104 11.325 25.515 1.00 81.12 235 ALA A N 1
ATOM 1836 C CA . ALA A 1 235 ? 0.327 9.884 25.420 1.00 81.12 235 ALA A CA 1
ATOM 1837 C C . ALA A 1 235 ? -1.024 9.155 25.409 1.00 81.12 235 ALA A C 1
ATOM 1839 O O . ALA A 1 235 ? -1.874 9.452 26.246 1.00 81.12 235 ALA A O 1
ATOM 1840 N N . SER A 1 236 ? -1.227 8.224 24.469 1.00 81.81 236 SER A N 1
ATOM 1841 C CA . SER A 1 236 ? -2.457 7.410 24.408 1.00 81.81 236 SER A CA 1
ATOM 1842 C C . SER A 1 236 ? -2.593 6.537 25.655 1.00 81.81 236 SER A C 1
ATOM 1844 O O . SER A 1 236 ? -1.619 5.916 26.084 1.00 81.81 236 SER A O 1
ATOM 1846 N N . GLU A 1 237 ? -3.795 6.447 26.225 1.00 85.88 237 GLU A N 1
ATOM 1847 C CA . GLU A 1 237 ? -4.072 5.559 27.360 1.00 85.88 237 GLU A CA 1
ATOM 1848 C C . GLU A 1 237 ? -4.437 4.143 26.892 1.00 85.88 237 GLU A C 1
ATOM 1850 O O . GLU A 1 237 ? -4.240 3.170 27.629 1.00 85.88 237 GLU A O 1
ATOM 1855 N N . LYS A 1 238 ? -4.946 4.018 25.660 1.00 87.56 238 LYS A N 1
ATOM 1856 C CA . LYS A 1 238 ? -5.468 2.770 25.079 1.00 87.56 238 LYS A CA 1
ATOM 1857 C C . LYS A 1 238 ? -4.489 2.015 24.191 1.00 87.56 238 LYS A C 1
ATOM 1859 O O . LYS A 1 238 ? -4.665 0.814 24.002 1.00 87.56 238 LYS A O 1
ATOM 1864 N N . LEU A 1 239 ? -3.487 2.690 23.640 1.00 91.62 239 LEU A N 1
ATOM 1865 C CA . LEU A 1 239 ? -2.526 2.103 22.707 1.00 91.62 239 LEU A CA 1
ATOM 1866 C C . LEU A 1 239 ? -1.122 2.134 23.302 1.00 91.62 239 LEU A C 1
ATOM 1868 O O . LEU A 1 239 ? -0.764 3.072 24.008 1.00 91.62 239 LEU A O 1
ATOM 1872 N N . LYS A 1 240 ? -0.292 1.144 22.962 1.00 94.25 240 LYS A N 1
ATOM 1873 C CA . LYS A 1 240 ? 1.133 1.094 23.330 1.00 94.25 240 LYS A CA 1
ATOM 1874 C C . LYS A 1 240 ? 1.946 2.234 22.729 1.00 94.25 240 LYS A C 1
ATOM 1876 O O . LYS A 1 240 ? 3.000 2.589 23.245 1.00 94.25 240 LYS A O 1
ATOM 1881 N N . GLY A 1 241 ? 1.463 2.776 21.622 1.00 93.62 241 GLY A N 1
ATOM 1882 C CA . GLY A 1 241 ? 2.040 3.899 20.909 1.00 93.62 241 GLY A CA 1
ATOM 1883 C C . GLY A 1 241 ? 1.342 4.082 19.571 1.00 93.62 241 GLY A C 1
ATOM 1884 O O . GLY A 1 241 ? 0.561 3.225 19.134 1.00 93.62 241 GLY A O 1
ATOM 1885 N N . VAL A 1 242 ? 1.640 5.198 18.917 1.00 93.12 242 VAL A N 1
ATOM 1886 C CA . VAL A 1 242 ? 1.124 5.496 17.581 1.00 93.12 242 VAL A CA 1
ATOM 1887 C C . VAL A 1 242 ? 2.272 5.944 16.693 1.00 93.12 242 VAL A C 1
ATOM 1889 O O . VAL A 1 242 ? 3.034 6.831 17.062 1.00 93.12 242 VAL A O 1
ATOM 1892 N N . LEU A 1 243 ? 2.386 5.338 15.519 1.00 94.94 243 LEU A N 1
ATOM 1893 C CA . LEU A 1 243 ? 3.246 5.819 14.447 1.00 94.94 243 LEU A CA 1
ATOM 1894 C C . LEU A 1 243 ? 2.395 6.598 13.450 1.00 94.94 243 LEU A C 1
ATOM 1896 O O . LEU A 1 243 ? 1.413 6.067 12.932 1.00 94.94 243 LEU A O 1
ATOM 1900 N N . VAL A 1 244 ? 2.797 7.821 13.129 1.00 93.69 244 VAL A N 1
ATOM 1901 C CA . VAL A 1 244 ? 2.228 8.570 12.010 1.00 93.69 244 VAL A CA 1
ATOM 1902 C C . VAL A 1 244 ? 3.287 8.747 10.934 1.00 93.69 244 VAL A C 1
ATOM 1904 O O . VAL A 1 244 ? 4.371 9.248 11.206 1.00 93.69 244 VAL A O 1
ATOM 1907 N N . LEU A 1 245 ? 2.982 8.314 9.716 1.00 94.56 245 LEU A N 1
ATOM 1908 C CA . LEU A 1 245 ? 3.808 8.513 8.532 1.00 94.56 245 LEU A CA 1
ATOM 1909 C C . LEU A 1 245 ? 3.170 9.612 7.689 1.00 94.56 245 LEU A C 1
ATOM 1911 O O . LEU A 1 245 ? 2.156 9.384 7.026 1.00 94.56 245 LEU A O 1
ATOM 1915 N N . GLU A 1 246 ? 3.753 10.804 7.736 1.00 92.06 246 GLU A N 1
ATOM 1916 C CA . GLU A 1 246 ? 3.299 11.962 6.970 1.00 92.06 246 GLU A CA 1
ATOM 1917 C C . GLU A 1 246 ? 4.196 12.166 5.752 1.00 92.06 246 GLU A C 1
ATOM 1919 O O . GLU A 1 246 ? 5.399 12.354 5.892 1.00 92.06 246 GLU A O 1
ATOM 1924 N N . ALA A 1 247 ? 3.626 12.137 4.552 1.00 89.69 247 ALA A N 1
ATOM 1925 C CA . ALA A 1 247 ? 4.323 12.600 3.360 1.00 89.69 247 ALA A CA 1
ATOM 1926 C C . ALA A 1 247 ? 3.896 14.039 3.068 1.00 89.69 247 ALA A C 1
ATOM 1928 O O . ALA A 1 247 ? 2.706 14.313 2.870 1.00 89.69 247 ALA A O 1
ATOM 1929 N N . GLU A 1 248 ? 4.862 14.959 3.008 1.00 76.75 248 GLU A N 1
ATOM 1930 C CA . GLU A 1 248 ? 4.578 16.318 2.561 1.00 76.75 248 GLU A CA 1
ATOM 1931 C C . GLU A 1 248 ? 4.196 16.284 1.077 1.00 76.75 248 GLU A C 1
ATOM 1933 O O . GLU A 1 248 ? 5.011 16.047 0.187 1.00 76.75 248 GLU A O 1
ATOM 1938 N N . MET A 1 249 ? 2.921 16.537 0.798 1.00 71.62 249 MET A N 1
ATOM 1939 C CA . MET A 1 249 ? 2.449 16.745 -0.562 1.00 71.62 249 MET A CA 1
ATOM 1940 C C . MET A 1 249 ? 2.918 18.132 -0.995 1.00 71.62 249 MET A C 1
ATOM 1942 O O . MET A 1 249 ? 2.451 19.118 -0.425 1.00 71.62 249 MET A O 1
ATOM 1946 N N . ALA A 1 250 ? 3.821 18.225 -1.978 1.00 53.53 250 ALA A N 1
ATOM 1947 C CA . ALA A 1 250 ? 4.371 19.495 -2.454 1.00 53.53 250 ALA A CA 1
ATOM 1948 C C . ALA A 1 250 ? 3.247 20.505 -2.765 1.00 53.53 250 ALA A C 1
ATOM 1950 O O . ALA A 1 250 ? 2.639 20.509 -3.835 1.00 53.53 250 ALA A O 1
ATOM 1951 N N . SER A 1 251 ? 2.983 21.402 -1.813 1.00 43.03 251 SER A N 1
ATOM 1952 C CA . SER A 1 251 ? 1.794 22.268 -1.744 1.00 43.03 251 SER A CA 1
ATOM 1953 C C . SER A 1 251 ? 1.686 23.302 -2.872 1.00 43.03 251 SER A C 1
ATOM 1955 O O . SER A 1 251 ? 0.717 24.058 -2.956 1.00 43.03 251 SER A O 1
ATOM 1957 N N . LYS A 1 252 ? 2.679 23.365 -3.764 1.00 45.56 252 LYS A N 1
ATOM 1958 C CA . LYS A 1 252 ? 2.873 24.484 -4.694 1.00 45.56 252 LYS A CA 1
ATOM 1959 C C . LYS A 1 252 ? 2.246 24.287 -6.069 1.00 45.56 252 LYS A C 1
ATOM 1961 O O . LYS A 1 252 ? 2.085 25.260 -6.802 1.00 45.56 252 LYS A O 1
ATOM 1966 N N . LYS A 1 253 ? 1.848 23.072 -6.436 1.00 48.16 253 LYS A N 1
ATOM 1967 C CA . LYS A 1 253 ? 1.075 22.810 -7.656 1.00 48.16 253 LYS A CA 1
ATOM 1968 C C . LYS A 1 253 ? 0.016 21.792 -7.285 1.00 48.16 253 LYS A C 1
ATOM 1970 O O . LYS A 1 253 ? 0.316 20.846 -6.584 1.00 48.16 253 LYS A O 1
ATOM 1975 N N . LYS A 1 254 ? -1.218 21.949 -7.757 1.00 54.38 254 LYS A N 1
ATOM 1976 C CA . LYS A 1 254 ? -2.338 21.007 -7.544 1.00 54.38 254 LYS A CA 1
ATOM 1977 C C . LYS A 1 254 ? -2.100 19.598 -8.145 1.00 54.38 254 LYS A C 1
ATOM 1979 O O . LYS A 1 254 ? -3.056 18.919 -8.505 1.00 54.38 254 LYS A O 1
ATOM 1984 N N . GLN A 1 255 ? -0.850 19.195 -8.346 1.00 61.19 255 GLN A N 1
ATOM 1985 C CA . GLN A 1 255 ? -0.430 17.868 -8.754 1.00 61.19 255 GLN A CA 1
ATOM 1986 C C . GLN A 1 255 ? -0.350 17.025 -7.479 1.00 61.19 255 GLN A C 1
ATOM 1988 O O . GLN A 1 255 ? 0.338 17.391 -6.534 1.00 61.19 255 GLN A O 1
ATOM 1993 N N . GLY A 1 256 ? -1.144 15.957 -7.415 1.00 75.12 256 GLY A N 1
ATOM 1994 C CA . GLY A 1 256 ? -0.999 14.939 -6.380 1.00 75.12 256 GLY A CA 1
ATOM 1995 C C . GLY A 1 256 ? 0.302 14.163 -6.579 1.00 75.12 256 GLY A C 1
ATOM 1996 O O . GLY A 1 256 ? 1.110 14.533 -7.429 1.00 75.12 256 GLY A O 1
ATOM 1997 N N . LEU A 1 257 ? 0.472 13.074 -5.826 1.00 87.38 257 LEU A N 1
ATOM 1998 C CA . LEU A 1 257 ? 1.629 12.196 -5.992 1.00 87.38 257 LEU A CA 1
ATOM 1999 C C . LEU A 1 257 ? 1.736 11.706 -7.438 1.00 87.38 257 LEU A C 1
ATOM 2001 O O . LEU A 1 257 ? 0.730 11.409 -8.091 1.00 87.38 257 LEU A O 1
ATOM 2005 N N . GLN A 1 258 ? 2.964 11.613 -7.919 1.00 89.25 258 GLN A N 1
ATOM 2006 C CA . GLN A 1 258 ? 3.334 10.880 -9.117 1.00 89.25 258 GLN A CA 1
ATOM 2007 C C . GLN A 1 258 ? 3.538 9.396 -8.779 1.00 89.25 258 GLN A C 1
ATOM 2009 O O . GLN A 1 258 ? 3.684 9.018 -7.617 1.00 89.25 258 GLN A O 1
ATOM 2014 N N . SER A 1 259 ? 3.564 8.556 -9.815 1.00 92.31 259 SER A N 1
ATOM 2015 C CA . SER A 1 259 ? 3.758 7.107 -9.686 1.00 92.31 259 SER A CA 1
ATOM 2016 C C . SER A 1 259 ? 5.040 6.761 -8.915 1.00 92.31 259 SER A C 1
ATOM 2018 O O . SER A 1 259 ? 4.969 6.168 -7.837 1.00 92.31 259 SER A O 1
ATOM 2020 N N . TRP A 1 260 ? 6.199 7.229 -9.393 1.00 92.81 260 TRP A N 1
ATOM 2021 C CA . TRP A 1 260 ? 7.484 7.015 -8.724 1.00 92.81 260 TRP A CA 1
ATOM 2022 C C . TRP A 1 260 ? 7.532 7.547 -7.285 1.00 92.81 260 TRP A C 1
ATOM 2024 O O . TRP A 1 260 ? 8.159 6.920 -6.434 1.00 92.81 260 TRP A O 1
ATOM 2034 N N . GLU A 1 261 ? 6.861 8.666 -6.980 1.00 93.62 261 GLU A N 1
ATOM 2035 C CA . GLU A 1 261 ? 6.803 9.213 -5.618 1.00 93.62 261 GLU A CA 1
ATOM 2036 C C . GLU A 1 261 ? 6.094 8.232 -4.679 1.00 93.62 261 GLU A C 1
ATOM 2038 O O . GLU A 1 261 ? 6.603 7.922 -3.601 1.00 93.62 261 GLU A O 1
ATOM 2043 N N . ALA A 1 262 ? 4.956 7.679 -5.108 1.00 94.94 262 ALA A N 1
ATOM 2044 C CA . ALA A 1 262 ? 4.223 6.675 -4.344 1.00 94.94 262 ALA A CA 1
ATOM 2045 C C . ALA A 1 262 ? 5.026 5.373 -4.167 1.00 94.94 262 ALA A C 1
ATOM 2047 O O . ALA A 1 262 ? 5.051 4.816 -3.067 1.00 94.94 262 ALA A O 1
ATOM 2048 N N . ALA A 1 263 ? 5.709 4.902 -5.215 1.00 95.88 263 ALA A N 1
ATOM 2049 C CA . ALA A 1 263 ? 6.551 3.705 -5.155 1.00 95.88 263 ALA A CA 1
ATOM 2050 C C . ALA A 1 263 ? 7.726 3.873 -4.173 1.00 95.88 263 ALA A C 1
ATOM 2052 O O . ALA A 1 263 ? 8.028 2.983 -3.373 1.00 95.88 263 ALA A O 1
ATOM 2053 N N . VAL A 1 264 ? 8.380 5.037 -4.188 1.00 95.00 264 VAL A N 1
ATOM 2054 C CA . VAL A 1 264 ? 9.474 5.371 -3.265 1.00 95.00 264 VAL A CA 1
ATOM 2055 C C . VAL A 1 264 ? 8.983 5.472 -1.822 1.00 95.00 264 VAL A C 1
ATOM 2057 O O . VAL A 1 264 ? 9.565 4.820 -0.953 1.00 95.00 264 VAL A O 1
ATOM 2060 N N . LEU A 1 265 ? 7.891 6.202 -1.574 1.00 95.88 265 LEU A N 1
ATOM 2061 C CA . LEU A 1 265 ? 7.288 6.316 -0.243 1.00 95.88 265 LEU A CA 1
ATOM 2062 C C . LEU A 1 265 ? 6.943 4.938 0.336 1.00 95.88 265 LEU A C 1
ATOM 2064 O O . LEU A 1 265 ? 7.283 4.638 1.483 1.00 95.88 265 LEU A O 1
ATOM 2068 N N . ALA A 1 266 ? 6.317 4.068 -0.462 1.00 96.88 266 ALA A N 1
ATOM 2069 C CA . ALA A 1 266 ? 5.971 2.720 -0.029 1.00 96.88 266 ALA A CA 1
ATOM 2070 C C . ALA A 1 266 ? 7.212 1.904 0.375 1.00 96.88 266 ALA A C 1
ATOM 2072 O O . ALA A 1 266 ? 7.229 1.349 1.475 1.00 96.88 266 ALA A O 1
ATOM 2073 N N . ARG A 1 267 ? 8.278 1.894 -0.441 1.00 94.25 267 ARG A N 1
ATOM 2074 C CA . ARG A 1 267 ? 9.539 1.191 -0.118 1.00 94.25 267 ARG A CA 1
ATOM 2075 C C . ARG A 1 267 ? 10.204 1.717 1.155 1.00 94.25 267 ARG A C 1
ATOM 2077 O O . ARG A 1 267 ? 10.704 0.943 1.968 1.00 94.25 267 ARG A O 1
ATOM 2084 N N . GLN A 1 268 ? 10.193 3.031 1.361 1.00 93.31 268 GLN A N 1
ATOM 2085 C CA . GLN A 1 268 ? 10.823 3.655 2.529 1.00 93.31 268 GLN A CA 1
ATOM 2086 C C . GLN A 1 268 ? 10.026 3.456 3.826 1.00 93.31 268 GLN A C 1
ATOM 2088 O O . GLN A 1 268 ? 10.611 3.451 4.910 1.00 93.31 268 GLN A O 1
ATOM 2093 N N . SER A 1 269 ? 8.709 3.248 3.738 1.00 95.12 269 SER A N 1
ATOM 2094 C CA . SER A 1 269 ? 7.824 3.124 4.907 1.00 95.12 269 SER A CA 1
ATOM 2095 C C . SER A 1 269 ? 8.134 1.930 5.822 1.00 95.12 269 SER A C 1
ATOM 2097 O O . SER A 1 269 ? 7.808 1.961 7.010 1.00 95.12 269 SER A O 1
ATOM 2099 N N . GLY A 1 270 ? 8.799 0.889 5.305 1.00 94.00 270 GLY A N 1
ATOM 2100 C CA . GLY A 1 270 ? 9.102 -0.322 6.069 1.00 94.00 270 GLY A CA 1
ATOM 2101 C C . GLY A 1 270 ? 10.040 -0.077 7.254 1.00 94.00 270 GLY A C 1
ATOM 2102 O O . GLY A 1 270 ? 9.870 -0.688 8.309 1.00 94.00 270 GLY A O 1
ATOM 2103 N N . ARG A 1 271 ? 11.004 0.846 7.123 1.00 94.38 271 ARG A N 1
ATOM 2104 C CA . ARG A 1 271 ? 11.974 1.133 8.189 1.00 94.38 271 ARG A CA 1
ATOM 2105 C C . ARG A 1 271 ? 11.337 1.763 9.438 1.00 94.38 271 ARG A C 1
ATOM 2107 O O . ARG A 1 271 ? 11.488 1.165 10.505 1.00 94.38 271 ARG A O 1
ATOM 2114 N N . PRO A 1 272 ? 10.626 2.905 9.357 1.00 96.19 272 PRO A N 1
ATOM 2115 C CA . PRO A 1 272 ? 9.988 3.495 10.533 1.00 96.19 272 PRO A CA 1
ATOM 2116 C C . PRO A 1 272 ? 8.924 2.572 11.141 1.00 96.19 272 PRO A C 1
ATOM 2118 O O . PRO A 1 272 ? 8.785 2.508 12.361 1.00 96.19 272 PRO A O 1
ATOM 2121 N N . LEU A 1 273 ? 8.223 1.786 10.316 1.00 96.62 273 LEU A N 1
ATOM 2122 C CA . LEU A 1 273 ? 7.281 0.781 10.805 1.00 96.62 273 LEU A CA 1
ATOM 2123 C C . LEU A 1 273 ? 7.975 -0.325 11.614 1.00 96.62 273 LEU A C 1
ATOM 2125 O O . LEU A 1 273 ? 7.520 -0.668 12.705 1.00 96.62 273 LEU A O 1
ATOM 2129 N N . ALA A 1 274 ? 9.090 -0.863 11.116 1.00 95.69 274 ALA A N 1
ATOM 2130 C CA . ALA A 1 274 ? 9.873 -1.859 11.842 1.00 95.69 274 ALA A CA 1
ATOM 2131 C C . ALA A 1 274 ? 10.429 -1.295 13.158 1.00 95.69 274 ALA A C 1
ATOM 2133 O O . ALA A 1 274 ? 10.370 -1.968 14.188 1.00 95.69 274 ALA A O 1
ATOM 2134 N N . ASP A 1 275 ? 10.925 -0.056 13.146 1.00 96.12 275 ASP A N 1
ATOM 2135 C CA . ASP A 1 275 ? 11.422 0.617 14.348 1.00 96.12 275 ASP A CA 1
ATOM 2136 C C . ASP A 1 275 ? 10.303 0.787 15.389 1.00 96.12 275 ASP A C 1
ATOM 2138 O O . ASP A 1 275 ? 10.488 0.411 16.550 1.00 96.12 275 ASP A O 1
ATOM 2142 N N . PHE A 1 276 ? 9.111 1.223 14.971 1.00 96.44 276 PHE A N 1
ATOM 2143 C CA . PHE A 1 276 ? 7.931 1.300 15.836 1.00 96.44 276 PHE A CA 1
ATOM 2144 C C . PHE A 1 276 ? 7.549 -0.060 16.439 1.00 96.44 276 PHE A C 1
ATOM 2146 O O . PHE A 1 276 ? 7.361 -0.167 17.656 1.00 96.44 276 PHE A O 1
ATOM 2153 N N . ILE A 1 277 ? 7.463 -1.111 15.615 1.00 96.44 277 ILE A N 1
ATOM 2154 C CA . ILE A 1 277 ? 7.103 -2.467 16.060 1.00 96.44 277 ILE A CA 1
ATOM 2155 C C . ILE A 1 277 ? 8.128 -3.004 17.063 1.00 96.44 277 ILE A C 1
ATOM 2157 O O . ILE A 1 277 ? 7.747 -3.596 18.073 1.00 96.44 277 ILE A O 1
ATOM 2161 N N . ASN A 1 278 ? 9.420 -2.793 16.814 1.00 95.38 278 ASN A N 1
ATOM 2162 C CA . ASN A 1 278 ? 10.491 -3.277 17.684 1.00 95.38 278 ASN A CA 1
ATOM 2163 C C . ASN A 1 278 ? 10.508 -2.563 19.040 1.00 95.38 278 ASN A C 1
ATOM 2165 O O . ASN A 1 278 ? 10.769 -3.200 20.065 1.00 95.38 278 ASN A O 1
ATOM 2169 N N . GLN A 1 279 ? 10.217 -1.261 19.050 1.00 94.94 279 GLN A N 1
ATOM 2170 C CA . GLN A 1 279 ? 10.191 -0.448 20.266 1.00 94.94 279 GLN A CA 1
ATOM 2171 C C . GLN A 1 279 ? 8.949 -0.728 21.117 1.00 94.94 279 GLN A C 1
ATOM 2173 O O . GLN A 1 279 ? 9.066 -0.946 22.321 1.00 94.94 279 GLN A O 1
ATOM 2178 N N . THR A 1 280 ? 7.765 -0.759 20.502 1.00 95.00 280 THR A N 1
ATOM 2179 C CA . THR A 1 280 ? 6.491 -0.859 21.236 1.00 95.00 280 THR A CA 1
ATOM 2180 C C . THR A 1 280 ? 6.019 -2.299 21.432 1.00 95.00 280 THR A C 1
ATOM 2182 O O . THR A 1 280 ? 5.287 -2.587 22.379 1.00 95.00 280 THR A O 1
ATOM 2185 N N . LYS A 1 281 ? 6.467 -3.235 20.584 1.00 95.69 281 LYS A N 1
ATOM 2186 C CA . LYS A 1 281 ? 6.071 -4.654 20.589 1.00 95.69 281 LYS A CA 1
ATOM 2187 C C . LYS A 1 281 ? 4.548 -4.829 20.723 1.00 95.69 281 LYS A C 1
ATOM 2189 O O . LYS A 1 281 ? 4.093 -5.458 21.688 1.00 95.69 281 LYS A O 1
ATOM 2194 N N . PRO A 1 282 ? 3.751 -4.263 19.800 1.00 95.94 282 PRO A N 1
ATOM 2195 C CA . PRO A 1 282 ? 2.304 -4.391 19.856 1.00 95.94 282 PRO A CA 1
ATOM 2196 C C . PRO A 1 282 ? 1.896 -5.817 19.473 1.00 95.94 282 PRO A C 1
ATOM 2198 O O . PRO A 1 282 ? 2.602 -6.481 18.709 1.00 95.94 282 PRO A O 1
ATOM 2201 N N . GLU A 1 283 ? 0.783 -6.313 19.997 1.00 95.38 283 GLU A N 1
ATOM 2202 C CA . GLU A 1 283 ? 0.214 -7.604 19.581 1.00 95.38 283 GLU A CA 1
ATOM 2203 C C . GLU A 1 283 ? -0.537 -7.467 18.250 1.00 95.38 283 GLU A C 1
ATOM 2205 O O . GLU A 1 283 ? -0.384 -8.301 17.352 1.00 95.38 283 GLU A O 1
ATOM 2210 N N . LYS A 1 284 ? -1.267 -6.359 18.097 1.00 96.00 284 LYS A N 1
ATOM 2211 C CA . LYS A 1 284 ? -2.010 -5.972 16.898 1.00 96.00 284 LYS A CA 1
ATOM 2212 C C . LYS A 1 284 ? -1.687 -4.533 16.492 1.00 96.00 284 LYS A C 1
ATOM 2214 O O . LYS A 1 284 ? -1.423 -3.682 17.340 1.00 96.00 284 LYS A O 1
ATOM 2219 N N . LEU A 1 285 ? -1.708 -4.274 15.188 1.00 96.69 285 LEU A N 1
ATOM 2220 C CA . LEU A 1 285 ? -1.603 -2.946 14.595 1.00 96.69 285 LEU A CA 1
ATOM 2221 C C . LEU A 1 285 ? -2.961 -2.496 14.052 1.00 96.69 285 LEU A C 1
ATOM 2223 O O . LEU A 1 285 ? -3.585 -3.203 13.263 1.00 96.69 285 LEU A O 1
ATOM 2227 N N . HIS A 1 286 ? -3.390 -1.297 14.427 1.00 96.12 286 HIS A N 1
ATOM 2228 C CA . HIS A 1 286 ? -4.544 -0.616 13.847 1.00 96.12 286 HIS A CA 1
ATOM 2229 C C . HIS A 1 286 ? -4.071 0.330 12.745 1.00 96.12 286 HIS A C 1
ATOM 2231 O O . HIS A 1 286 ? -3.377 1.303 13.032 1.00 96.12 286 HIS A O 1
ATOM 2237 N N . LEU A 1 287 ? -4.420 0.038 11.494 1.00 96.38 287 LEU A N 1
ATOM 2238 C CA . LEU A 1 287 ? -3.965 0.776 10.320 1.00 96.38 287 LEU A CA 1
ATOM 2239 C C . LEU A 1 287 ? -5.049 1.722 9.798 1.00 96.38 287 LEU A C 1
ATOM 2241 O O . LEU A 1 287 ? -6.110 1.284 9.351 1.00 96.38 287 LEU A O 1
ATOM 2245 N N . PHE A 1 288 ? -4.732 3.013 9.787 1.00 94.94 288 PHE A N 1
ATOM 2246 C CA . PHE A 1 288 ? -5.565 4.075 9.232 1.00 94.94 288 PHE A CA 1
ATOM 2247 C C . PHE A 1 288 ? -4.871 4.677 8.010 1.00 94.94 288 PHE A C 1
ATOM 2249 O O . PHE A 1 288 ? -3.737 5.149 8.099 1.00 94.94 288 PHE A O 1
ATOM 2256 N N . LEU A 1 289 ? -5.552 4.665 6.866 1.00 93.88 289 LEU A N 1
ATOM 2257 C CA . LEU A 1 289 ? -5.008 5.146 5.599 1.00 93.88 289 LEU A CA 1
ATOM 2258 C C . LEU A 1 289 ? -5.745 6.406 5.141 1.00 93.88 289 LEU A C 1
ATOM 2260 O O . LEU A 1 289 ? -6.962 6.405 4.976 1.00 93.88 289 LEU A O 1
ATOM 2264 N N . ALA A 1 290 ? -4.985 7.466 4.883 1.00 91.88 290 ALA A N 1
ATOM 2265 C CA . ALA A 1 290 ? -5.435 8.701 4.250 1.00 91.88 290 ALA A CA 1
ATOM 2266 C C . ALA A 1 290 ? -4.489 9.037 3.086 1.00 91.88 290 ALA A C 1
ATOM 2268 O O . ALA A 1 290 ? -3.727 10.006 3.115 1.00 91.88 290 ALA A O 1
ATOM 2269 N N . VAL A 1 291 ? -4.505 8.174 2.070 1.00 92.75 291 VAL A N 1
ATOM 2270 C CA . VAL A 1 291 ? -3.575 8.176 0.930 1.00 92.75 291 VAL A CA 1
ATOM 2271 C C . VAL A 1 291 ? -4.320 7.927 -0.390 1.00 92.75 291 VAL A C 1
ATOM 2273 O O . VAL A 1 291 ? -5.476 7.498 -0.365 1.00 92.75 291 VAL A O 1
ATOM 2276 N N . PRO A 1 292 ? -3.699 8.168 -1.559 1.00 92.81 292 PRO A N 1
ATOM 2277 C CA . PRO A 1 292 ? -4.229 7.702 -2.838 1.00 92.81 292 PRO A CA 1
ATOM 2278 C C . PRO A 1 292 ? -4.341 6.171 -2.897 1.00 92.81 292 PRO A C 1
ATOM 2280 O O . PRO A 1 292 ? -3.545 5.460 -2.285 1.00 92.81 292 PRO A O 1
ATOM 2283 N N . PHE A 1 293 ? -5.301 5.668 -3.677 1.00 94.62 293 PHE A N 1
ATOM 2284 C CA . PHE A 1 293 ? -5.576 4.234 -3.836 1.00 94.62 293 PHE A CA 1
ATOM 2285 C C . PHE A 1 293 ? -4.327 3.431 -4.233 1.00 94.62 293 PHE A C 1
ATOM 2287 O O . PHE A 1 293 ? -3.997 2.450 -3.573 1.00 94.62 293 PHE A O 1
ATOM 2294 N N . GLY A 1 294 ? -3.576 3.886 -5.238 1.00 95.81 294 GLY A N 1
ATOM 2295 C CA . GLY A 1 294 ? -2.339 3.245 -5.684 1.00 95.81 294 GLY A CA 1
ATOM 2296 C C . GLY A 1 294 ? -1.254 3.211 -4.607 1.00 95.81 294 GLY A C 1
ATOM 2297 O O . GLY A 1 294 ? -0.573 2.201 -4.465 1.00 95.81 294 GLY A O 1
ATOM 2298 N N . LEU A 1 295 ? -1.142 4.253 -3.771 1.00 96.25 295 LEU A N 1
ATOM 2299 C CA . LEU A 1 295 ? -0.209 4.232 -2.639 1.00 96.25 295 LEU A CA 1
ATOM 2300 C C . LEU A 1 295 ? -0.652 3.218 -1.575 1.00 96.25 295 LEU A C 1
ATOM 2302 O O . LEU A 1 295 ? 0.193 2.513 -1.035 1.00 96.25 295 LEU A O 1
ATOM 2306 N N . ALA A 1 296 ? -1.953 3.082 -1.299 1.00 97.25 296 ALA A N 1
ATOM 2307 C CA . ALA A 1 296 ? -2.448 2.035 -0.400 1.00 97.25 296 ALA A CA 1
ATOM 2308 C C . ALA A 1 296 ? -2.096 0.627 -0.915 1.00 97.25 296 ALA A C 1
ATOM 2310 O O . ALA A 1 296 ? -1.630 -0.200 -0.130 1.00 97.25 296 ALA A O 1
ATOM 2311 N N . VAL A 1 297 ? -2.232 0.383 -2.227 1.00 97.88 297 VAL A N 1
ATOM 2312 C CA . VAL A 1 297 ? -1.778 -0.867 -2.863 1.00 97.88 297 VAL A CA 1
ATOM 2313 C C . VAL A 1 297 ? -0.278 -1.073 -2.659 1.00 97.88 297 VAL A C 1
ATOM 2315 O O . VAL A 1 297 ? 0.140 -2.133 -2.198 1.00 97.88 297 VAL A O 1
ATOM 2318 N N . PHE A 1 298 ? 0.547 -0.066 -2.946 1.00 97.88 298 PHE A N 1
ATOM 2319 C CA . PHE A 1 298 ? 1.999 -0.197 -2.809 1.00 97.88 298 PHE A CA 1
ATOM 2320 C C . PHE A 1 298 ? 2.450 -0.390 -1.359 1.00 97.88 298 PHE A C 1
ATOM 2322 O O . PHE A 1 298 ? 3.367 -1.167 -1.113 1.00 97.88 298 PHE A O 1
ATOM 2329 N N . LEU A 1 299 ? 1.792 0.236 -0.380 1.00 97.62 299 LEU A N 1
ATOM 2330 C CA . LEU A 1 299 ? 2.062 -0.020 1.039 1.00 97.62 299 LEU A CA 1
ATOM 2331 C C . LEU A 1 299 ? 1.791 -1.487 1.390 1.00 97.62 299 LEU A C 1
ATOM 2333 O O . LEU A 1 299 ? 2.652 -2.147 1.967 1.00 97.62 299 LEU A O 1
ATOM 2337 N N . GLY A 1 300 ? 0.641 -2.022 0.971 1.00 96.81 300 GLY A N 1
ATOM 2338 C CA . GLY A 1 300 ? 0.306 -3.431 1.176 1.00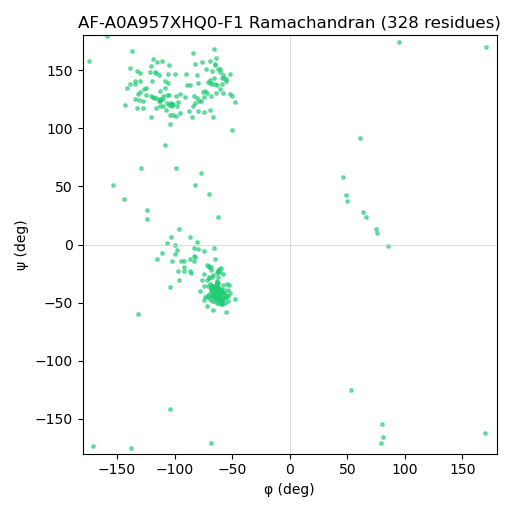 96.81 300 GLY A CA 1
ATOM 2339 C C . GLY A 1 300 ? 1.310 -4.382 0.524 1.00 96.81 300 GLY A C 1
ATOM 2340 O O . GLY A 1 300 ? 1.668 -5.392 1.127 1.00 96.81 300 GLY A O 1
ATOM 2341 N N . HIS A 1 301 ? 1.793 -4.021 -0.667 1.00 96.56 301 HIS A N 1
ATOM 2342 C CA . HIS A 1 301 ? 2.806 -4.742 -1.446 1.00 96.56 301 HIS A CA 1
ATOM 2343 C C . HIS A 1 301 ? 4.194 -4.760 -0.802 1.00 96.56 301 HIS A C 1
ATOM 2345 O O . HIS A 1 301 ? 4.983 -5.666 -1.069 1.00 96.56 301 HIS A O 1
ATOM 2351 N N . GLN A 1 302 ? 4.500 -3.762 0.027 1.00 95.75 302 GLN A N 1
ATOM 2352 C CA . GLN A 1 302 ? 5.791 -3.592 0.691 1.00 95.75 302 GLN A CA 1
ATOM 2353 C C . GLN A 1 302 ? 5.788 -4.157 2.120 1.00 95.75 302 GLN A C 1
ATOM 2355 O O . GLN A 1 302 ? 6.806 -4.655 2.604 1.00 95.75 302 GLN A O 1
ATOM 2360 N N . TRP A 1 303 ? 4.645 -4.144 2.812 1.00 93.94 303 TRP A N 1
ATOM 2361 C CA . TRP A 1 303 ? 4.523 -4.531 4.226 1.00 93.94 303 TRP A CA 1
ATOM 2362 C C . TRP A 1 303 ? 4.410 -6.050 4.430 1.00 93.94 303 TRP A C 1
ATOM 2364 O O . TRP A 1 303 ? 3.533 -6.552 5.120 1.00 93.94 303 TRP A O 1
ATOM 2374 N N . ASN A 1 304 ? 5.334 -6.808 3.846 1.00 75.25 304 ASN A N 1
ATOM 2375 C CA . ASN A 1 304 ? 5.205 -8.256 3.644 1.00 75.25 304 ASN A CA 1
ATOM 2376 C C . ASN A 1 304 ? 5.584 -9.140 4.842 1.00 75.25 304 ASN A C 1
ATOM 2378 O O . ASN A 1 304 ? 5.385 -10.353 4.777 1.00 75.25 304 ASN A O 1
ATOM 2382 N N . ALA A 1 305 ? 6.176 -8.564 5.892 1.00 72.25 305 ALA A N 1
ATOM 2383 C CA . ALA A 1 305 ? 6.843 -9.314 6.961 1.00 72.25 305 ALA A CA 1
ATOM 2384 C C . ALA A 1 305 ? 6.659 -8.673 8.344 1.00 72.25 305 ALA A C 1
ATOM 2386 O O . ALA A 1 305 ? 7.589 -8.620 9.149 1.00 72.25 305 ALA A O 1
ATOM 2387 N N . LEU A 1 306 ? 5.462 -8.155 8.626 1.00 84.44 306 LEU A N 1
ATOM 2388 C CA . LEU A 1 306 ? 5.202 -7.527 9.921 1.00 84.44 306 LEU A CA 1
ATOM 2389 C C . LEU A 1 306 ? 5.148 -8.551 11.063 1.00 84.44 306 LEU A C 1
ATOM 2391 O O . LEU A 1 306 ? 5.480 -8.192 12.190 1.00 84.44 306 LEU A O 1
ATOM 2395 N N . ASN A 1 307 ? 4.767 -9.810 10.791 1.00 87.00 307 ASN A N 1
ATOM 2396 C CA . ASN A 1 307 ? 4.477 -10.828 11.813 1.00 87.00 307 ASN A CA 1
ATOM 2397 C C . ASN A 1 307 ? 3.520 -10.284 12.896 1.00 87.00 307 ASN A C 1
ATOM 2399 O O . ASN A 1 307 ? 3.742 -10.414 14.106 1.00 87.00 307 ASN A O 1
ATOM 2403 N N . LYS A 1 308 ? 2.494 -9.558 12.439 1.00 92.25 308 LYS A N 1
ATOM 2404 C CA . LYS A 1 308 ? 1.477 -8.888 13.251 1.00 92.25 308 LYS A CA 1
ATOM 2405 C C . LYS A 1 308 ? 0.115 -9.061 12.609 1.00 92.25 308 LYS A C 1
ATOM 2407 O O . LYS A 1 308 ? -0.008 -9.123 11.386 1.00 92.25 308 LYS A O 1
ATOM 2412 N N . LYS A 1 309 ? -0.907 -9.049 13.462 1.00 95.12 309 LYS A N 1
ATOM 2413 C CA . LYS A 1 309 ? -2.280 -8.792 13.036 1.00 95.12 309 LYS A CA 1
ATOM 2414 C C . LYS A 1 309 ? -2.410 -7.323 12.681 1.00 95.12 309 LYS A C 1
ATOM 2416 O O . LYS A 1 309 ? -2.010 -6.474 13.477 1.00 95.12 309 LYS A O 1
ATOM 2421 N N . VAL A 1 310 ? -2.965 -7.029 11.517 1.00 96.44 310 VAL A N 1
ATOM 2422 C CA . VAL A 1 310 ? -3.210 -5.666 11.049 1.00 96.44 310 VAL A CA 1
ATOM 2423 C C . VAL A 1 310 ? -4.702 -5.504 10.817 1.00 96.44 310 VAL A C 1
ATOM 2425 O O . VAL A 1 310 ? -5.244 -6.074 9.879 1.00 96.44 310 VAL A O 1
ATOM 2428 N N . GLN A 1 311 ? -5.362 -4.726 11.668 1.00 96.38 311 GLN A N 1
ATOM 2429 C CA . GLN A 1 311 ? -6.751 -4.321 11.482 1.00 96.38 311 GLN A CA 1
ATOM 2430 C C . GLN A 1 311 ? -6.780 -3.045 10.644 1.00 96.38 311 GLN A C 1
ATOM 2432 O O . GLN A 1 311 ? -6.323 -1.997 11.103 1.00 96.38 311 GLN A O 1
ATOM 2437 N N . CYS A 1 312 ? -7.336 -3.111 9.438 1.00 95.81 312 CYS A N 1
ATOM 2438 C CA . CYS A 1 312 ? -7.546 -1.932 8.603 1.00 95.81 312 CYS A CA 1
ATOM 2439 C C . CYS A 1 312 ? -8.830 -1.195 9.000 1.00 95.81 312 CYS A C 1
ATOM 2441 O O . CYS A 1 312 ? -9.766 -1.795 9.539 1.00 95.81 312 CYS A O 1
ATOM 2443 N N . TYR A 1 313 ? -8.881 0.103 8.711 1.00 94.25 313 TYR A N 1
ATOM 2444 C CA . TYR A 1 313 ? -10.024 0.964 8.997 1.00 94.25 313 TYR A CA 1
ATOM 2445 C C . TYR A 1 313 ? -10.436 1.777 7.776 1.00 94.25 313 TYR A C 1
ATOM 2447 O O . TYR A 1 313 ? -9.592 2.322 7.065 1.00 94.25 313 TYR A O 1
ATOM 2455 N N . GLU A 1 314 ? -11.745 1.931 7.592 1.00 91.81 314 GLU A N 1
ATOM 2456 C CA . GLU A 1 314 ? -12.320 2.813 6.577 1.00 91.81 314 GLU A CA 1
ATOM 2457 C C . GLU A 1 314 ? -12.945 4.046 7.205 1.00 91.81 314 GLU A C 1
ATOM 2459 O O . GLU A 1 314 ? -13.621 3.976 8.233 1.00 91.81 314 GLU A O 1
ATOM 2464 N N . TRP A 1 315 ? -12.761 5.183 6.544 1.00 88.38 315 TRP A N 1
ATOM 2465 C CA . TRP A 1 315 ? -13.469 6.404 6.893 1.00 88.38 315 TRP A CA 1
ATOM 2466 C C . TRP A 1 315 ? -14.893 6.364 6.329 1.00 88.38 315 TRP A C 1
ATOM 2468 O O . TRP A 1 315 ? -15.078 6.244 5.111 1.00 88.38 315 TRP A O 1
ATOM 2478 N N . ILE A 1 316 ? -15.896 6.508 7.202 1.00 85.62 316 ILE A N 1
ATOM 2479 C CA . ILE A 1 316 ? -17.312 6.345 6.833 1.00 85.62 316 ILE A CA 1
ATOM 2480 C C . ILE A 1 316 ? -18.124 7.651 6.737 1.00 85.62 316 ILE A C 1
ATOM 2482 O O . ILE A 1 316 ? -19.296 7.627 6.376 1.00 85.62 316 ILE A O 1
ATOM 2486 N N . GLY A 1 317 ? -17.522 8.822 6.952 1.00 75.12 317 GLY A N 1
ATOM 2487 C CA . GLY A 1 317 ? -18.220 10.114 6.829 1.00 75.12 317 GLY A CA 1
ATOM 2488 C C . GLY A 1 317 ? -18.780 10.683 8.139 1.00 75.12 317 GLY A C 1
ATOM 2489 O O . GLY A 1 317 ? -18.703 10.051 9.188 1.00 75.12 317 GLY A O 1
ATOM 2490 N N . GLY A 1 318 ? -19.311 11.914 8.074 1.00 68.75 318 GLY A N 1
ATOM 2491 C CA . GLY A 1 318 ? -19.820 12.675 9.231 1.00 68.75 318 GLY A CA 1
ATOM 2492 C C . GLY A 1 318 ? -18.723 13.362 10.056 1.00 68.75 318 GLY A C 1
ATOM 2493 O O . GLY A 1 318 ? -17.636 13.621 9.534 1.00 68.75 318 GLY A O 1
ATOM 2494 N N . ASP A 1 319 ? -18.986 13.614 11.348 1.00 57.03 319 ASP A N 1
ATOM 2495 C CA . ASP A 1 319 ? -18.038 14.167 12.341 1.00 57.03 319 ASP A CA 1
ATOM 2496 C C . ASP A 1 319 ? -16.930 13.165 12.727 1.00 57.03 319 ASP A C 1
ATOM 2498 O O . ASP A 1 319 ? -16.544 13.035 13.887 1.00 57.03 319 ASP A O 1
ATOM 2502 N N . THR A 1 320 ? -16.369 12.483 11.723 1.00 60.75 320 THR A N 1
ATOM 2503 C CA . THR A 1 320 ? -15.265 11.516 11.760 1.00 60.75 320 THR A CA 1
ATOM 2504 C C . THR A 1 320 ? -15.502 10.264 12.591 1.00 60.75 320 THR A C 1
ATO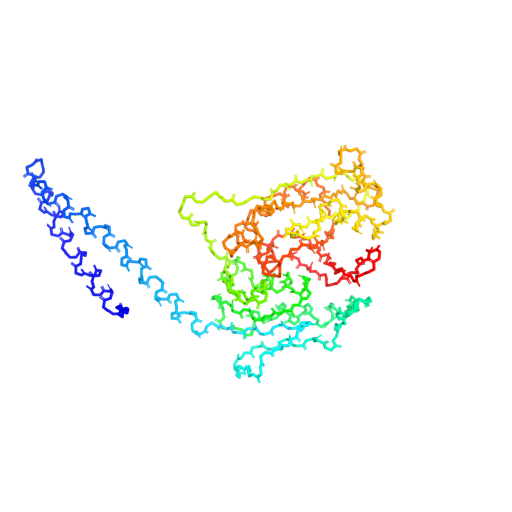M 2506 O O . THR A 1 320 ? -15.150 10.179 13.766 1.00 60.75 320 THR A O 1
ATOM 2509 N N . ILE A 1 321 ? -16.016 9.239 11.921 1.00 75.25 321 ILE A N 1
ATOM 2510 C CA . ILE A 1 321 ? -16.012 7.881 12.443 1.00 75.25 321 ILE A CA 1
ATOM 2511 C C . ILE A 1 321 ? -15.236 7.019 11.448 1.00 75.25 321 ILE A C 1
ATOM 2513 O O . ILE A 1 321 ? -15.471 7.066 10.238 1.00 75.25 321 ILE A O 1
ATOM 2517 N N . TYR A 1 322 ? -14.259 6.285 11.968 1.00 87.06 322 TYR A N 1
ATOM 2518 C CA . TYR A 1 322 ? -13.678 5.143 11.283 1.00 87.06 322 TYR A CA 1
ATOM 2519 C C . TYR A 1 322 ? -14.466 3.896 11.670 1.00 87.06 322 TYR A C 1
ATOM 2521 O O . TYR A 1 322 ? -14.938 3.788 12.800 1.00 87.06 322 TYR A O 1
ATOM 2529 N N . ALA A 1 323 ? -14.587 2.947 10.754 1.00 89.06 323 ALA A N 1
ATOM 2530 C CA . ALA A 1 323 ? -15.146 1.635 11.044 1.00 89.06 323 ALA A CA 1
ATOM 2531 C C . ALA A 1 323 ? -14.102 0.547 10.747 1.00 89.06 323 ALA A C 1
ATOM 2533 O O . ALA A 1 323 ? -13.345 0.686 9.777 1.00 89.06 323 ALA A O 1
ATOM 2534 N N . PRO A 1 324 ? -14.015 -0.506 11.583 1.00 92.38 324 PRO A N 1
ATOM 2535 C CA . PRO A 1 324 ? -13.104 -1.615 11.338 1.00 92.38 324 PRO A CA 1
ATOM 2536 C C . PRO A 1 324 ? -13.494 -2.343 10.049 1.00 92.38 324 PRO A C 1
ATOM 2538 O O . PRO A 1 324 ? -14.657 -2.690 9.844 1.00 92.38 324 PRO A O 1
ATOM 2541 N N . ALA A 1 325 ? -12.505 -2.556 9.188 1.00 92.62 325 ALA A N 1
ATOM 2542 C CA . ALA A 1 325 ? -12.611 -3.291 7.936 1.00 92.62 325 ALA A CA 1
ATOM 2543 C C . ALA A 1 325 ? -11.978 -4.692 8.087 1.00 92.62 325 ALA A C 1
ATOM 2545 O O . ALA A 1 325 ? -12.117 -5.328 9.133 1.00 92.62 325 ALA A O 1
ATOM 2546 N N . GLY A 1 326 ? -11.278 -5.183 7.061 1.00 89.56 326 GLY A N 1
ATOM 2547 C CA . GLY A 1 326 ? -10.576 -6.467 7.117 1.00 89.56 326 GLY A CA 1
ATOM 2548 C C . GLY A 1 326 ? -9.387 -6.480 8.080 1.00 89.56 326 GLY A C 1
ATOM 2549 O O . GLY A 1 326 ? -8.713 -5.464 8.274 1.00 89.56 326 GLY A O 1
ATOM 2550 N N . GLU A 1 327 ? -9.126 -7.653 8.661 1.00 94.94 327 GLU A N 1
ATOM 2551 C CA . GLU A 1 327 ? -7.924 -7.927 9.452 1.00 94.94 327 GLU A CA 1
ATOM 2552 C C . GLU A 1 327 ? -7.016 -8.896 8.687 1.00 94.94 327 GLU A C 1
ATOM 2554 O O . GLU A 1 327 ? -7.437 -9.972 8.259 1.00 94.94 327 GLU A O 1
ATOM 2559 N N . LEU A 1 328 ? -5.749 -8.520 8.543 1.00 92.56 328 LEU A N 1
ATOM 2560 C CA . LEU A 1 328 ? -4.721 -9.298 7.865 1.00 92.56 328 LEU A CA 1
ATOM 2561 C C . LEU A 1 328 ? -3.770 -9.918 8.880 1.00 92.56 328 LEU A C 1
ATOM 2563 O O . LEU A 1 328 ? -3.349 -9.266 9.837 1.00 92.56 328 LEU A O 1
ATOM 2567 N N . GLN A 1 329 ? -3.389 -11.166 8.632 1.00 90.44 329 GLN A N 1
ATOM 2568 C CA . GLN A 1 329 ? -2.309 -11.829 9.347 1.00 90.44 329 GLN A CA 1
ATOM 2569 C C . GLN A 1 329 ? -1.082 -11.876 8.434 1.00 90.44 329 GLN A C 1
ATOM 2571 O O . GLN A 1 329 ? -1.085 -12.573 7.417 1.00 90.44 329 GLN A O 1
ATOM 2576 N N . PHE A 1 330 ? -0.053 -11.117 8.808 1.00 81.81 330 PHE A N 1
ATOM 2577 C CA . PHE A 1 330 ? 1.283 -11.205 8.220 1.00 81.81 330 PHE A CA 1
ATOM 2578 C C . PHE A 1 330 ? 2.166 -12.151 9.022 1.00 81.81 330 PHE A C 1
ATOM 2580 O O . PHE A 1 330 ? 1.890 -12.332 10.234 1.00 81.81 330 PHE A O 1
#

Secondary structure (DSSP, 8-state):
---HHHHHHHHHHHHHHHHHHHHHHHHHGGG--HHHHHHHHHHHHHHHHHHHHHHHHHHHHHHHSPPEEEEESSS---S---TTSEEEE-TTS-B-SSSPB---HHHIIIIIHHHHHTGGGGSSSSSEEEEEEE--HHHHHHHHHHS-GGGT-EEEEEEEETTEEEEEETT--PPTTPPPP-EEEEEEEB-TT---EEEEEE--TTS-HHHHHHHHHHHHT-HHHHHHHHTT---BSSSSEEEEEEE---TTSS----HHHHHHHHHHHHHHHHHHHHHH--SEEEEEEES-HHHHHHHHHH-TT--SEEEEEEE-STTT-EEEEEEEE-

Sequence (330 aa):
MASKEQIQKLIFNNNRRLQVLKEQQSLKGYNVAPETVLEIEDIEASIQSLQTQLTELIFEEVRADAPLVHLYTFGQPPAKVPEQAIVLDWRDKFEVTPPRTIPSPELWQSDLVPKILDLPNQVDGPGLIRLYGLGALSVAFTFGSAFREVGRYLLEVEQFFAGKSHFWYSDETPPGGQMAPEFVPHYLAGNPAATDGAVIVYAAPKQSLAEITASVGRYWGEADIFKAALDGTGASEKLKGVLVLEAEMASKKKQGLQSWEAAVLARQSGRPLADFINQTKPEKLHLFLAVPFGLAVFLGHQWNALNKKVQCYEWIGGDTIYAPAGELQF

Nearest PDB structures (foldseek):
  6vm6-assembly4_D  TM=6.275E-01  e=2.969E-13  Acinetobacter sp. ATCC 27244
  7yia-assembly1_A  TM=6.601E-01  e=4.591E-12  Enterobacter cloacae
  7yib-assembly1_A  TM=6.578E-01  e=4.591E-12  Enterobacter cloacae
  6vm6-assembly6_F  TM=5.448E-01  e=6.051E-13  Acinetobacter sp. ATCC 27244
  7qqk-assembly1_A  TM=6.599E-01  e=6.334E-09  Microbacterium terrae

pLDDT: mean 87.13, std 10.41, range [43.03, 97.88]